Protein AF-A0A4S9YIM3-F1 (afdb_monomer)

Organism: Aureobasidium pullulans (NCBI:txid5580)

Structure (mmCIF, N/CA/C/O backbone):
data_AF-A0A4S9YIM3-F1
#
_entry.id   AF-A0A4S9YIM3-F1
#
loop_
_atom_site.group_PDB
_atom_site.id
_atom_site.type_symbol
_atom_site.label_atom_id
_atom_site.label_alt_id
_atom_site.label_comp_id
_atom_site.label_asym_id
_atom_site.label_entity_id
_atom_site.label_seq_id
_atom_site.pdbx_PDB_ins_code
_atom_site.Cartn_x
_atom_site.Cartn_y
_atom_site.Cartn_z
_atom_site.occupancy
_atom_site.B_iso_or_equiv
_atom_site.auth_seq_id
_atom_site.auth_comp_id
_atom_site.auth_asym_id
_atom_site.auth_atom_id
_atom_site.pdbx_PDB_model_num
ATOM 1 N N . MET A 1 1 ? -12.310 8.350 11.335 1.00 58.97 1 MET A N 1
ATOM 2 C CA . MET A 1 1 ? -12.809 8.448 12.733 1.00 58.97 1 MET A CA 1
ATOM 3 C C . MET A 1 1 ? -12.942 7.088 13.420 1.00 58.97 1 MET A C 1
ATOM 5 O O . MET A 1 1 ? -12.422 6.962 14.520 1.00 58.97 1 MET A O 1
ATOM 9 N N . LEU A 1 2 ? -13.560 6.068 12.806 1.00 78.38 2 LEU A N 1
ATOM 10 C CA . LEU A 1 2 ? -13.777 4.762 13.458 1.00 78.38 2 LEU A CA 1
ATOM 11 C C . LEU A 1 2 ? -12.484 4.067 13.936 1.00 78.38 2 LEU A C 1
ATOM 13 O O . LEU A 1 2 ? -12.446 3.570 15.054 1.00 78.38 2 LEU A O 1
ATOM 17 N N . GLN A 1 3 ? -11.398 4.131 13.160 1.00 86.62 3 GLN A N 1
ATOM 18 C CA . GLN A 1 3 ? -10.091 3.577 13.549 1.00 86.62 3 GLN A CA 1
ATOM 19 C C . GLN A 1 3 ? -9.542 4.148 14.862 1.00 86.62 3 GLN A C 1
ATOM 21 O O . GLN A 1 3 ? -8.955 3.423 15.658 1.00 86.62 3 GLN A O 1
ATOM 26 N N . ARG A 1 4 ? -9.778 5.434 15.143 1.00 87.62 4 ARG A N 1
ATOM 27 C CA . ARG A 1 4 ? -9.349 6.038 16.408 1.00 87.62 4 ARG A CA 1
ATOM 28 C C . ARG A 1 4 ? -10.193 5.538 17.580 1.00 87.62 4 ARG A C 1
ATOM 30 O O . ARG A 1 4 ? -9.642 5.293 18.645 1.00 87.62 4 ARG A O 1
ATOM 37 N N . TYR A 1 5 ? -11.494 5.320 17.383 1.00 87.88 5 TYR A N 1
ATOM 38 C CA . TYR A 1 5 ? -12.334 4.666 18.392 1.00 87.88 5 TYR A CA 1
ATOM 39 C C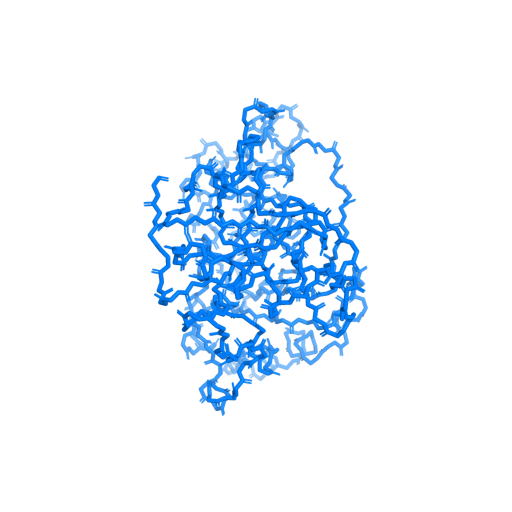 . TYR A 1 5 ? -11.912 3.215 18.632 1.00 87.88 5 TYR A C 1
ATOM 41 O O . TYR A 1 5 ? -11.891 2.774 19.774 1.00 87.88 5 TYR A O 1
ATOM 49 N N . ALA A 1 6 ? -11.495 2.493 17.593 1.00 89.44 6 ALA A N 1
ATOM 50 C CA . ALA A 1 6 ? -10.885 1.181 17.770 1.00 89.44 6 ALA A CA 1
ATOM 51 C C . ALA A 1 6 ? -9.584 1.275 18.596 1.00 89.44 6 ALA A C 1
ATOM 53 O O . ALA A 1 6 ? -9.377 0.479 19.510 1.00 89.44 6 ALA A O 1
ATOM 54 N N . ALA A 1 7 ? -8.740 2.277 18.325 1.00 91.38 7 ALA A N 1
ATOM 55 C CA . ALA A 1 7 ? -7.445 2.466 18.984 1.00 91.38 7 ALA A CA 1
ATOM 56 C C . ALA A 1 7 ? -7.552 2.839 20.463 1.00 91.38 7 ALA A C 1
ATOM 58 O O . ALA A 1 7 ? -6.920 2.205 21.303 1.00 91.38 7 ALA A O 1
ATOM 59 N N . VAL A 1 8 ? -8.343 3.861 20.797 1.00 92.81 8 VAL A N 1
ATOM 60 C CA . VAL A 1 8 ? -8.370 4.425 22.159 1.00 92.81 8 VAL A CA 1
ATOM 61 C C . VAL A 1 8 ? -9.702 4.264 22.874 1.00 92.81 8 VAL A C 1
ATOM 63 O O . VAL A 1 8 ? -9.819 4.665 24.028 1.00 92.81 8 VAL A O 1
ATOM 66 N N . GLY A 1 9 ? -10.707 3.708 22.200 1.00 90.69 9 GLY A N 1
ATOM 67 C CA . GLY A 1 9 ? -12.008 3.480 22.802 1.00 90.69 9 GLY A CA 1
ATOM 68 C C . GLY A 1 9 ? -11.992 2.327 23.790 1.00 90.69 9 GLY A C 1
ATOM 69 O O . GLY A 1 9 ? -11.237 1.358 23.630 1.00 90.69 9 GLY A O 1
ATOM 70 N N . ASP A 1 10 ? -12.846 2.465 24.797 1.00 87.06 10 ASP A N 1
ATOM 71 C CA . ASP A 1 10 ? -13.019 1.488 25.862 1.00 87.06 10 ASP A CA 1
ATOM 72 C C . ASP A 1 10 ? -13.533 0.154 25.314 1.00 87.06 10 ASP A C 1
ATOM 74 O O . ASP A 1 10 ? -14.237 0.087 24.298 1.00 87.06 10 ASP A O 1
ATOM 78 N N . LYS A 1 11 ? -13.203 -0.929 26.018 1.00 81.62 11 LYS A N 1
ATOM 79 C CA . LYS A 1 11 ? -13.817 -2.227 25.762 1.00 81.62 11 LYS A CA 1
ATOM 80 C C . LYS A 1 11 ? -15.296 -2.154 26.134 1.00 81.62 11 LYS A C 1
ATOM 82 O O . LYS A 1 11 ? -15.645 -1.779 27.251 1.00 81.62 11 LYS A O 1
ATOM 87 N N . LEU A 1 12 ? -16.152 -2.532 25.192 1.00 83.12 12 LEU A N 1
ATOM 88 C CA . LEU A 1 12 ? -17.586 -2.612 25.424 1.00 83.12 12 LEU A CA 1
ATOM 89 C C . LEU A 1 12 ? -17.888 -3.914 26.176 1.00 83.12 12 LEU A C 1
ATOM 91 O O . LEU A 1 12 ? -17.452 -4.986 25.758 1.00 83.12 12 LEU A O 1
ATOM 95 N N . ASP A 1 13 ? -18.610 -3.818 27.290 1.00 83.62 13 ASP A N 1
ATOM 96 C CA . ASP A 1 13 ? -19.055 -4.973 28.079 1.00 83.62 13 ASP A CA 1
ATOM 97 C C . ASP A 1 13 ? -20.357 -5.534 27.485 1.00 83.62 13 ASP A C 1
ATOM 99 O O . ASP A 1 13 ? -21.446 -5.374 28.033 1.00 83.62 13 ASP A O 1
ATOM 103 N N . THR A 1 14 ? -20.260 -6.072 26.267 1.00 85.81 14 THR A N 1
ATOM 104 C CA . THR A 1 14 ? -21.404 -6.599 25.515 1.00 85.81 14 THR A CA 1
ATOM 105 C C . THR A 1 14 ? -21.484 -8.115 25.623 1.00 85.81 14 THR A C 1
ATOM 107 O O . THR A 1 14 ? -20.477 -8.812 25.540 1.00 85.81 14 THR A O 1
ATOM 110 N N . GLU A 1 15 ? -22.706 -8.641 25.731 1.00 83.50 15 GLU A N 1
ATOM 111 C CA . GLU A 1 15 ? -22.949 -10.090 25.666 1.00 83.50 15 GLU A CA 1
ATOM 112 C C . GLU A 1 15 ? -22.668 -10.647 24.262 1.00 83.50 15 GLU A C 1
ATOM 114 O O . GLU A 1 15 ? -22.146 -11.749 24.110 1.00 83.50 15 GLU A O 1
ATOM 119 N N . SER A 1 16 ? -23.005 -9.872 23.225 1.00 83.12 16 SER A N 1
ATOM 120 C CA . SER A 1 16 ? -22.723 -10.220 21.831 1.00 83.12 16 SER A CA 1
ATOM 121 C C . SER A 1 16 ? -21.333 -9.731 21.411 1.00 83.12 16 SER A C 1
ATOM 123 O O . SER A 1 16 ? -20.963 -8.603 21.759 1.00 83.12 16 SER A O 1
ATOM 125 N N . PRO A 1 17 ? -20.574 -10.519 20.627 1.00 83.75 17 PRO A N 1
ATOM 126 C CA . PRO A 1 17 ? -19.320 -10.061 20.042 1.00 83.75 17 PRO A CA 1
ATOM 127 C C . PRO A 1 17 ? -19.527 -8.824 19.161 1.00 83.75 17 PRO A C 1
ATOM 129 O O . PRO A 1 17 ? -20.444 -8.788 18.341 1.00 83.75 17 PRO A O 1
ATOM 132 N N . VAL A 1 18 ? -18.649 -7.831 19.303 1.00 87.06 18 VAL A N 1
ATOM 133 C CA . VAL A 1 18 ? -18.623 -6.635 18.451 1.00 87.06 18 VAL A CA 1
ATOM 134 C C . VAL A 1 18 ? -17.477 -6.757 17.455 1.00 87.06 18 VAL A C 1
ATOM 136 O O . VAL A 1 18 ? -16.335 -6.986 17.851 1.00 87.06 18 VAL A O 1
ATOM 139 N N . VAL A 1 19 ? -17.784 -6.557 16.174 1.00 88.75 19 VAL A N 1
ATOM 140 C CA . VAL A 1 19 ? -16.795 -6.434 15.097 1.00 88.75 19 VAL A CA 1
ATOM 141 C C . VAL A 1 19 ? -16.826 -5.010 14.574 1.00 88.75 19 VAL A C 1
ATOM 143 O O . VAL A 1 19 ? -17.892 -4.469 14.279 1.00 88.75 19 VAL A O 1
ATOM 146 N N . LEU A 1 20 ? -15.657 -4.389 14.460 1.00 90.31 20 LEU A N 1
ATOM 147 C CA . LEU A 1 20 ? -15.523 -3.067 13.864 1.00 90.31 20 LEU A CA 1
ATOM 148 C C . LEU A 1 20 ? -15.207 -3.223 12.380 1.00 90.31 20 LEU A C 1
ATOM 150 O O . LEU A 1 20 ? -14.183 -3.802 12.035 1.00 90.31 20 LEU A O 1
ATOM 154 N N . TRP A 1 21 ? -16.057 -2.687 11.504 1.00 91.31 21 TRP A N 1
ATOM 155 C CA . TRP A 1 21 ? -15.784 -2.673 10.068 1.00 91.31 21 TRP A CA 1
ATOM 156 C C . TRP A 1 21 ? -15.149 -1.343 9.657 1.00 91.31 21 TRP A C 1
ATOM 158 O O . TRP A 1 21 ? -15.810 -0.302 9.659 1.00 91.31 21 TRP A O 1
ATOM 168 N N . ILE A 1 22 ? -13.844 -1.356 9.377 1.00 90.00 22 ILE A N 1
ATOM 169 C CA . ILE A 1 22 ? -13.029 -0.151 9.189 1.00 90.00 22 ILE A CA 1
ATOM 170 C C . ILE A 1 22 ? -12.537 -0.082 7.746 1.00 90.00 22 ILE A C 1
ATOM 172 O O . ILE A 1 22 ? -11.632 -0.810 7.341 1.00 90.00 22 ILE A O 1
ATOM 176 N N . ALA A 1 23 ? -13.116 0.842 6.980 1.00 87.69 23 ALA A N 1
ATOM 177 C CA . ALA A 1 23 ? -12.727 1.089 5.599 1.00 87.69 23 ALA A CA 1
ATOM 178 C C . ALA A 1 23 ? -11.603 2.128 5.484 1.00 87.69 23 ALA A C 1
ATOM 180 O O . ALA A 1 23 ? -11.635 3.136 6.19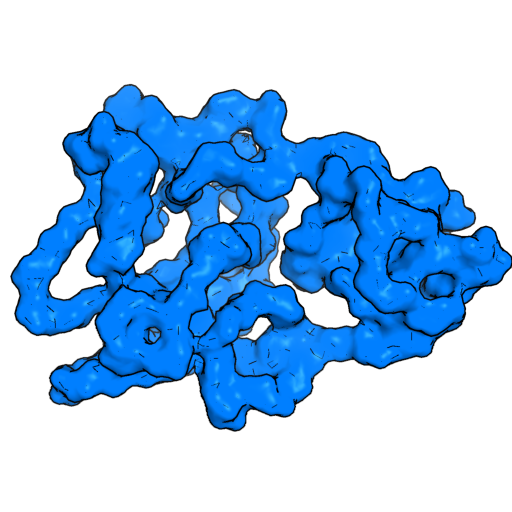4 1.00 87.69 23 ALA A O 1
ATOM 181 N N . ASN A 1 24 ? -10.661 1.895 4.561 1.00 81.06 24 ASN A N 1
ATOM 182 C CA . ASN A 1 24 ? -9.574 2.798 4.171 1.00 81.06 24 ASN A CA 1
ATOM 183 C C . ASN A 1 24 ? -8.956 3.502 5.378 1.00 81.06 24 ASN A C 1
ATOM 185 O O . ASN A 1 24 ? -9.085 4.720 5.515 1.00 81.06 24 ASN A O 1
ATOM 189 N N . GLY A 1 25 ? -8.332 2.716 6.265 1.00 73.25 25 GLY A N 1
ATOM 190 C CA . GLY A 1 25 ? -7.502 3.220 7.353 1.00 73.25 25 GLY A CA 1
ATOM 191 C C . GLY A 1 25 ? -6.482 4.222 6.817 1.00 73.25 25 GLY A C 1
ATOM 192 O O . GLY A 1 25 ? -5.416 3.856 6.336 1.00 73.25 25 GLY A O 1
ATOM 193 N N . ASP A 1 26 ? -6.864 5.492 6.833 1.00 66.12 26 ASP A N 1
ATOM 194 C CA . ASP A 1 26 ? -6.006 6.628 6.543 1.00 66.12 26 ASP A CA 1
ATOM 195 C C . ASP A 1 26 ? -5.115 6.859 7.775 1.00 66.12 26 ASP A C 1
ATOM 197 O O . ASP A 1 26 ? -5.277 6.195 8.802 1.00 66.12 26 ASP A O 1
ATOM 201 N N . SER A 1 27 ? -4.181 7.803 7.739 1.00 62.31 27 SER A N 1
ATOM 202 C CA . SER A 1 27 ? -3.239 8.011 8.851 1.00 62.31 27 SER A CA 1
ATOM 203 C C . SER A 1 27 ? -3.896 8.407 10.185 1.00 62.31 27 SER A C 1
ATOM 205 O O . SER A 1 27 ? -3.191 8.646 11.150 1.00 62.31 27 SER A O 1
ATOM 207 N N . TRP A 1 28 ? -5.228 8.441 10.299 1.00 69.44 28 TRP A N 1
ATOM 208 C CA . TRP A 1 28 ? -5.992 8.940 11.443 1.00 69.44 28 TRP A CA 1
ATOM 209 C C . TRP A 1 28 ? -5.725 8.246 12.792 1.00 69.44 28 TRP A C 1
ATOM 211 O O . TRP A 1 28 ? -6.195 8.719 13.833 1.00 69.44 28 TRP A O 1
ATOM 221 N N . ALA A 1 29 ? -5.040 7.104 12.792 1.00 78.19 29 ALA A N 1
ATOM 222 C CA . ALA A 1 29 ? -4.566 6.408 13.984 1.00 78.19 29 ALA A CA 1
ATOM 223 C C . ALA A 1 29 ? -3.435 5.438 13.608 1.00 78.19 29 ALA A C 1
ATOM 225 O O . ALA A 1 29 ? -3.595 4.221 13.704 1.00 78.19 29 ALA A O 1
ATOM 226 N N . TRP A 1 30 ? -2.294 5.962 13.152 1.00 86.12 30 TRP A N 1
ATOM 227 C CA . TRP A 1 30 ? -1.125 5.120 12.915 1.00 86.12 30 TRP A CA 1
ATOM 228 C C . TRP A 1 30 ? -0.529 4.664 14.253 1.00 86.12 30 TRP A C 1
ATOM 230 O O . TRP A 1 30 ? -0.029 5.464 15.039 1.00 86.12 30 TRP A O 1
ATOM 240 N N . LEU A 1 31 ? -0.621 3.367 14.537 1.00 86.69 31 LEU A N 1
ATOM 241 C CA . LEU A 1 31 ? -0.245 2.764 15.821 1.00 86.69 31 LEU A CA 1
ATOM 242 C C . LEU A 1 31 ? 1.244 2.364 15.864 1.00 86.69 31 LEU A C 1
ATOM 244 O O . LEU A 1 31 ? 1.611 1.293 16.343 1.00 86.69 31 LEU A O 1
ATOM 248 N N . SER A 1 32 ? 2.098 3.208 15.300 1.00 84.56 32 SER A N 1
ATOM 249 C CA . SER A 1 32 ? 3.551 3.042 15.237 1.00 84.56 32 SER A CA 1
ATOM 250 C C . SER A 1 32 ? 4.196 4.417 15.131 1.00 84.56 32 SER A C 1
ATOM 252 O O . SER A 1 32 ? 3.553 5.345 14.652 1.00 84.56 32 SER A O 1
ATOM 254 N N . ASP A 1 33 ? 5.463 4.554 15.504 1.00 84.00 33 ASP A N 1
ATOM 255 C CA . ASP A 1 33 ? 6.266 5.728 15.132 1.00 84.00 33 ASP A CA 1
ATOM 256 C C . ASP A 1 33 ? 6.981 5.508 13.789 1.00 84.00 33 ASP A C 1
ATOM 258 O O . ASP A 1 33 ? 7.370 6.456 13.113 1.00 84.00 33 ASP A O 1
ATOM 262 N N . TYR A 1 34 ? 7.091 4.254 13.339 1.00 87.25 34 TYR A N 1
ATOM 263 C CA . TYR A 1 34 ? 7.597 3.942 12.008 1.00 87.25 34 TYR A CA 1
ATOM 264 C C . TYR A 1 34 ? 6.628 4.452 10.938 1.00 87.25 34 TYR A C 1
ATOM 266 O O . TYR A 1 34 ? 5.412 4.255 11.035 1.00 87.25 34 TYR A O 1
ATOM 274 N N . ARG A 1 35 ? 7.170 5.078 9.893 1.00 87.38 35 ARG A N 1
ATOM 275 C CA . ARG A 1 35 ? 6.435 5.457 8.688 1.00 87.38 35 ARG A CA 1
ATOM 276 C C . ARG A 1 35 ? 7.195 4.939 7.465 1.00 87.38 35 ARG A C 1
ATOM 278 O O . ARG A 1 35 ? 8.417 5.077 7.425 1.00 87.38 35 ARG A O 1
ATOM 285 N N . PRO A 1 36 ? 6.502 4.326 6.493 1.00 86.38 36 PRO A N 1
ATOM 286 C CA . PRO A 1 36 ? 7.144 3.759 5.314 1.00 86.38 36 PRO A CA 1
ATOM 287 C C . PRO A 1 36 ? 7.751 4.829 4.397 1.00 86.38 36 PRO A C 1
ATOM 289 O O . PRO A 1 36 ? 8.734 4.542 3.731 1.00 86.38 36 PRO A O 1
ATOM 292 N N . LEU A 1 37 ? 7.202 6.047 4.347 1.00 88.06 37 LEU A N 1
ATOM 293 C CA . LEU A 1 37 ? 7.655 7.114 3.447 1.00 88.06 37 LEU A CA 1
ATOM 294 C C . LEU A 1 37 ? 8.324 8.277 4.212 1.00 88.06 37 LEU A C 1
ATOM 296 O O . LEU A 1 37 ? 8.758 8.127 5.350 1.00 88.06 37 LEU A O 1
ATOM 300 N N . ASN A 1 38 ? 8.491 9.427 3.552 1.00 76.00 38 ASN A N 1
ATOM 301 C CA . ASN A 1 38 ? 9.364 10.523 3.987 1.00 76.00 38 ASN A CA 1
ATOM 302 C C . ASN A 1 38 ? 8.869 11.215 5.279 1.00 76.00 38 ASN A C 1
ATOM 304 O O . ASN A 1 38 ? 7.890 11.955 5.254 1.00 76.00 38 ASN A O 1
ATOM 308 N N . ILE A 1 39 ? 9.573 10.983 6.395 1.00 70.50 39 ILE A N 1
ATOM 309 C CA . ILE A 1 39 ? 9.337 11.595 7.719 1.00 70.50 39 ILE A CA 1
ATOM 310 C C . ILE A 1 39 ? 10.044 12.953 7.914 1.00 70.50 39 ILE A C 1
ATOM 312 O O . ILE A 1 39 ? 9.420 13.832 8.511 1.00 70.50 39 ILE A O 1
ATOM 316 N N . PRO A 1 40 ? 11.312 13.167 7.487 1.00 76.75 40 PRO A N 1
ATOM 317 C CA . PRO A 1 40 ? 12.049 14.409 7.763 1.00 76.75 40 PRO A CA 1
ATOM 318 C C . PRO A 1 40 ? 11.318 15.722 7.457 1.00 76.75 40 PRO A C 1
ATOM 320 O O . PRO A 1 40 ? 11.499 16.697 8.185 1.00 76.75 40 PRO A O 1
ATOM 323 N N . ASP A 1 41 ? 10.461 15.740 6.436 1.00 81.38 41 ASP A N 1
ATOM 324 C CA . ASP A 1 41 ? 9.706 16.932 6.031 1.00 81.38 41 ASP A CA 1
ATOM 325 C C . ASP A 1 41 ? 8.387 17.128 6.811 1.00 81.38 41 ASP A C 1
ATOM 327 O O . ASP A 1 41 ? 7.620 18.048 6.525 1.00 81.38 41 ASP A O 1
ATOM 331 N N . CYS A 1 42 ? 8.106 16.282 7.808 1.00 89.50 42 CYS A N 1
ATOM 332 C CA . CYS A 1 42 ? 6.878 16.323 8.594 1.00 89.50 42 CYS A CA 1
ATOM 333 C C . CYS A 1 42 ? 7.129 16.090 10.094 1.00 89.50 42 CYS A C 1
ATOM 335 O O . CYS A 1 42 ? 6.850 15.010 10.603 1.00 89.50 42 CYS A O 1
ATOM 337 N N . PRO A 1 43 ? 7.603 17.086 10.864 1.00 89.12 43 PRO A N 1
ATOM 338 C CA . PRO A 1 43 ? 7.890 16.905 12.292 1.00 89.12 43 PRO A CA 1
ATOM 339 C C . PRO A 1 43 ? 6.647 16.585 13.139 1.00 89.12 43 PRO A C 1
ATOM 341 O O . PRO A 1 43 ? 6.768 15.979 14.198 1.00 89.12 43 PRO A O 1
ATOM 344 N N . THR A 1 44 ? 5.455 16.950 12.663 1.00 89.44 44 THR A N 1
ATOM 345 C CA . THR A 1 44 ? 4.167 16.726 13.339 1.00 89.44 44 THR A CA 1
ATOM 346 C C . THR A 1 44 ? 3.479 15.438 12.875 1.00 89.44 44 THR A C 1
ATOM 348 O O . THR A 1 44 ? 2.283 15.264 13.093 1.00 89.44 44 THR A O 1
ATOM 351 N N . TYR A 1 45 ? 4.194 14.528 12.196 1.00 89.75 45 TYR A N 1
ATOM 352 C CA . TYR A 1 45 ? 3.614 13.318 11.591 1.00 89.75 45 TYR A CA 1
ATOM 353 C C . TYR A 1 45 ? 2.902 12.386 12.585 1.00 89.75 45 TYR A C 1
ATOM 355 O O . TYR A 1 45 ? 2.112 11.525 12.185 1.00 89.75 45 TYR A O 1
ATOM 363 N N . ASN A 1 46 ? 3.227 12.524 13.871 1.00 89.81 46 ASN A N 1
ATOM 364 C CA . ASN A 1 46 ? 2.680 11.715 14.948 1.00 89.81 46 ASN A CA 1
ATOM 365 C C . ASN A 1 46 ? 1.763 12.498 15.894 1.00 89.81 46 ASN A C 1
ATOM 367 O O . ASN A 1 46 ? 1.288 11.924 16.874 1.00 89.81 46 ASN A O 1
ATOM 371 N N . ASP A 1 47 ? 1.518 13.782 15.631 1.00 89.94 47 ASP A N 1
ATOM 372 C CA . ASP A 1 47 ? 0.628 14.603 16.449 1.00 89.94 47 ASP A CA 1
ATOM 373 C C . ASP A 1 47 ? -0.833 14.166 16.295 1.00 89.94 47 ASP A C 1
ATOM 375 O O . ASP A 1 47 ? -1.200 13.332 15.461 1.00 89.94 47 ASP A O 1
ATOM 379 N N . TYR A 1 48 ? -1.698 14.724 17.137 1.00 86.25 48 TYR A N 1
ATOM 380 C CA . TYR A 1 48 ? -3.127 14.472 17.093 1.00 86.25 48 TYR A CA 1
ATOM 381 C C . TYR A 1 48 ? -3.720 14.618 15.676 1.00 86.25 48 TYR A C 1
ATOM 383 O O . TYR A 1 48 ? -3.317 15.460 14.883 1.00 86.25 48 TYR A O 1
ATOM 391 N N . ARG A 1 49 ? -4.762 13.817 15.423 1.00 81.44 49 ARG A N 1
ATOM 392 C CA . ARG A 1 49 ? -5.353 13.402 14.142 1.00 81.44 49 ARG A CA 1
ATOM 393 C C . ARG A 1 49 ? -4.598 12.297 13.447 1.00 81.44 49 ARG A C 1
ATOM 395 O O . ARG A 1 49 ? -5.250 11.291 13.216 1.00 81.44 49 ARG A O 1
ATOM 402 N N . GLU A 1 50 ? -3.293 12.394 13.218 1.00 85.19 50 GLU A N 1
ATOM 403 C CA . GLU A 1 50 ? -2.548 11.368 12.467 1.00 85.19 50 GLU A CA 1
ATOM 404 C C . GLU A 1 50 ? -1.640 10.452 13.317 1.00 85.19 50 GLU A C 1
ATOM 406 O O . GLU A 1 50 ? -1.075 9.466 12.845 1.00 85.19 50 GLU A O 1
ATOM 411 N N . GLY A 1 51 ? -1.575 10.726 14.616 1.00 88.75 51 GLY A N 1
ATOM 412 C CA . GLY A 1 51 ? -0.940 9.891 15.625 1.00 88.75 51 GLY A CA 1
ATOM 413 C C . GLY A 1 51 ? -1.501 10.170 17.020 1.00 88.75 51 GLY A C 1
ATOM 414 O O . GLY A 1 51 ? -2.695 10.474 17.188 1.00 88.75 51 GLY A O 1
ATOM 415 N N . PHE A 1 52 ? -0.653 10.017 18.033 1.00 91.06 52 PHE A N 1
ATOM 416 C CA . PHE A 1 52 ? -1.029 10.119 19.447 1.00 91.06 52 PHE A CA 1
ATOM 417 C C . PHE A 1 52 ? -0.165 11.096 20.256 1.00 91.06 52 PHE A C 1
ATOM 419 O O . PHE A 1 52 ? -0.449 11.313 21.435 1.00 91.06 52 PHE A O 1
ATOM 426 N N . ALA A 1 53 ? 0.834 11.734 19.644 1.00 90.94 53 ALA A N 1
ATOM 427 C CA . ALA A 1 53 ? 1.545 12.848 20.256 1.00 90.94 53 ALA A CA 1
ATOM 428 C C . ALA A 1 53 ? 0.626 14.075 20.378 1.00 90.94 53 ALA A C 1
ATOM 430 O O . ALA A 1 53 ? -0.361 14.213 19.651 1.00 90.94 53 ALA A O 1
ATOM 431 N N . GLN A 1 54 ? 0.908 14.939 21.357 1.00 91.88 54 GLN A N 1
ATOM 432 C CA . GLN A 1 54 ? 0.146 16.170 21.622 1.00 91.88 54 GLN A CA 1
ATOM 433 C C . GLN A 1 54 ? -1.381 15.961 21.775 1.00 91.88 54 GLN A C 1
ATOM 435 O O . GLN A 1 54 ? -2.164 16.898 21.651 1.00 91.88 54 GLN A O 1
ATOM 440 N N . PHE A 1 55 ? -1.839 14.739 22.080 1.00 91.19 55 PHE A N 1
ATOM 441 C CA . PHE A 1 55 ? -3.256 14.352 22.040 1.00 91.19 55 PHE A CA 1
ATOM 442 C C . PHE A 1 55 ? -4.185 15.305 22.812 1.00 91.19 55 PHE A C 1
ATOM 444 O O . PHE A 1 55 ? -5.195 15.767 22.282 1.00 91.19 55 PHE A O 1
ATOM 451 N N . VAL A 1 56 ? -3.812 15.641 24.049 1.00 90.56 56 VAL A N 1
ATOM 452 C CA . VAL A 1 56 ? -4.585 16.549 24.912 1.00 90.56 56 VAL A CA 1
ATOM 453 C C . VAL A 1 56 ? -4.396 18.025 24.559 1.00 90.56 56 VAL A C 1
ATOM 455 O O . VAL A 1 56 ? -5.300 18.822 24.797 1.00 90.56 56 VAL A O 1
ATOM 458 N N . GLU A 1 57 ? -3.261 18.398 23.962 1.00 90.25 57 GLU A N 1
ATOM 459 C CA . GLU A 1 57 ? -2.961 19.783 23.563 1.00 90.25 57 GLU A CA 1
ATOM 460 C C . GLU A 1 57 ? -3.889 20.247 22.434 1.00 90.25 57 GLU A C 1
ATOM 462 O O . GLU A 1 57 ? -4.297 21.406 22.395 1.00 90.25 57 GLU A O 1
ATOM 467 N N . TYR A 1 58 ? -4.329 19.315 21.587 1.00 86.50 58 TYR A N 1
ATOM 468 C CA . TYR A 1 58 ? -5.359 19.548 20.574 1.00 86.50 58 TYR A CA 1
ATOM 469 C C . TYR A 1 58 ? -6.803 19.388 21.091 1.00 86.50 58 TYR A C 1
ATOM 471 O O . TYR A 1 58 ? -7.750 19.355 20.302 1.00 86.50 58 TYR A O 1
ATOM 479 N N . GLY A 1 59 ? -7.001 19.296 22.410 1.00 88.25 59 GLY A N 1
ATOM 480 C CA . GLY A 1 59 ? -8.321 19.295 23.042 1.00 88.25 59 GLY A CA 1
ATOM 481 C C . GLY A 1 59 ? -9.033 17.941 23.082 1.00 88.25 59 GLY A C 1
ATOM 482 O O . GLY A 1 59 ? -10.213 17.896 23.433 1.00 88.25 59 GLY A O 1
ATOM 483 N N . MET A 1 60 ? -8.355 16.832 22.762 1.00 87.88 60 MET A N 1
ATOM 484 C CA . MET A 1 60 ? -8.958 15.506 22.899 1.00 87.88 60 MET A CA 1
ATOM 485 C C . MET A 1 60 ? -8.809 14.934 24.295 1.00 87.88 60 MET A C 1
ATOM 487 O O . MET A 1 60 ? -7.712 14.748 24.811 1.00 87.88 60 MET A O 1
ATOM 491 N N . THR A 1 61 ? -9.948 14.580 24.878 1.00 90.50 61 THR A N 1
ATOM 492 C CA . THR A 1 61 ? -10.029 14.022 26.231 1.00 90.50 61 THR A CA 1
ATOM 493 C C . THR A 1 61 ? -10.464 12.558 26.241 1.00 90.50 61 THR A C 1
ATOM 495 O O . THR A 1 61 ? -10.114 11.817 27.158 1.00 90.50 61 THR A O 1
ATOM 498 N N . TYR A 1 62 ? -11.183 12.106 25.210 1.00 91.50 62 TYR A N 1
ATOM 499 C CA . TYR A 1 62 ? -11.617 10.715 25.094 1.00 91.50 62 TYR A CA 1
ATOM 500 C C . TYR A 1 62 ? -10.420 9.773 24.922 1.00 91.50 62 TYR A C 1
ATOM 502 O O . TYR A 1 62 ? -9.616 9.962 24.014 1.00 91.50 62 TYR A O 1
ATOM 510 N N . GLY A 1 63 ? -10.292 8.769 25.791 1.00 92.94 63 GLY A N 1
ATOM 511 C CA . GLY A 1 63 ? -9.164 7.833 25.769 1.00 92.94 63 GLY A CA 1
ATOM 512 C C . GLY A 1 63 ? -7.827 8.429 26.234 1.00 92.94 63 GLY A C 1
ATOM 513 O O . GLY A 1 63 ? -6.808 7.749 26.149 1.00 92.94 63 GLY A O 1
ATOM 514 N N . ALA A 1 64 ? -7.796 9.662 26.763 1.00 94.12 64 ALA A N 1
ATOM 515 C CA . ALA A 1 64 ? -6.553 10.336 27.162 1.00 94.12 64 ALA A CA 1
ATOM 516 C C . ALA A 1 64 ? -5.741 9.547 28.206 1.00 94.12 64 ALA A C 1
ATOM 518 O O . ALA A 1 64 ? -4.517 9.518 28.130 1.00 94.12 64 ALA A O 1
ATOM 519 N N . ASN A 1 65 ? -6.406 8.848 29.135 1.00 94.62 65 ASN A N 1
ATOM 520 C CA . ASN A 1 65 ? -5.733 7.991 30.119 1.00 94.62 65 ASN A CA 1
ATOM 521 C C . ASN A 1 65 ? -5.014 6.802 29.472 1.00 94.62 65 ASN A C 1
ATOM 523 O O . ASN A 1 65 ? -3.963 6.393 29.956 1.00 94.62 65 ASN A O 1
ATOM 527 N N . LEU A 1 66 ? -5.581 6.229 28.408 1.00 95.75 66 LEU A N 1
ATOM 528 C CA . LEU A 1 66 ? -4.956 5.140 27.661 1.00 95.75 66 LEU A CA 1
ATOM 529 C C . LEU A 1 66 ? -3.811 5.674 26.796 1.00 95.75 66 LEU A C 1
ATOM 531 O O . LEU A 1 66 ? -2.734 5.094 26.786 1.00 95.75 66 LEU A O 1
ATOM 535 N N . VAL A 1 67 ? -4.006 6.824 26.145 1.00 94.62 67 VAL A N 1
ATOM 536 C CA . VAL A 1 67 ? -2.942 7.494 25.381 1.00 94.62 67 VAL A CA 1
ATOM 537 C C . VAL A 1 67 ? -1.748 7.846 26.272 1.00 94.62 67 VAL A C 1
ATOM 539 O O . VAL A 1 67 ? -0.605 7.633 25.878 1.00 94.62 67 VAL A O 1
ATOM 542 N N . ALA A 1 68 ? -1.997 8.309 27.500 1.00 94.69 68 ALA A N 1
ATOM 543 C CA . ALA A 1 68 ? -0.955 8.615 28.478 1.00 94.69 68 ALA A CA 1
ATOM 544 C C . ALA A 1 68 ? -0.155 7.381 28.941 1.00 94.69 68 ALA A C 1
ATOM 546 O O . ALA A 1 68 ? 0.957 7.539 29.439 1.00 94.69 68 ALA A O 1
ATOM 547 N N . GLN A 1 69 ? -0.687 6.164 28.769 1.00 95.94 69 GLN A N 1
ATOM 548 C CA . GLN A 1 69 ? 0.043 4.916 29.036 1.00 95.94 69 GLN A CA 1
ATOM 549 C C . GLN A 1 69 ? 1.012 4.540 27.904 1.00 95.94 69 GLN A C 1
ATOM 551 O O . GLN A 1 69 ? 1.824 3.634 28.075 1.00 95.94 69 GLN A O 1
ATOM 556 N N . GLY A 1 70 ? 0.964 5.248 26.773 1.00 93.75 70 GLY A N 1
ATOM 557 C CA . GLY A 1 70 ? 1.869 5.057 25.646 1.00 93.75 70 GLY A CA 1
ATOM 558 C C . GLY A 1 70 ? 1.348 4.090 24.585 1.00 93.75 70 GLY A C 1
ATOM 559 O O . GLY A 1 70 ? 0.306 3.448 24.726 1.00 93.75 70 GLY A O 1
ATOM 560 N N . LEU A 1 71 ? 2.096 4.010 23.485 1.00 91.62 71 LEU A N 1
ATOM 561 C CA . LEU A 1 71 ? 1.679 3.332 22.260 1.00 91.62 71 LEU A CA 1
ATOM 562 C C . LEU A 1 71 ? 1.394 1.835 22.452 1.00 91.62 71 LEU A C 1
ATOM 564 O O . LEU A 1 71 ? 0.428 1.329 21.886 1.00 91.62 71 LEU A O 1
ATOM 568 N N . ASP A 1 72 ? 2.175 1.147 23.285 1.00 93.31 72 ASP A N 1
ATOM 569 C CA . ASP A 1 72 ? 1.985 -0.282 23.561 1.00 93.31 72 ASP A CA 1
ATOM 570 C C . ASP A 1 72 ? 0.624 -0.566 24.206 1.00 93.31 72 ASP A C 1
ATOM 572 O O . ASP A 1 72 ? -0.040 -1.542 23.857 1.00 93.31 72 ASP A O 1
ATOM 576 N N . ALA A 1 73 ? 0.162 0.314 25.101 1.00 95.12 73 ALA A N 1
ATOM 577 C CA . ALA A 1 73 ? -1.151 0.187 25.725 1.00 95.12 73 ALA A CA 1
ATOM 578 C C . ALA A 1 73 ? -2.277 0.422 24.706 1.00 95.12 73 ALA A C 1
ATOM 580 O O . ALA A 1 73 ? -3.268 -0.311 24.693 1.00 95.12 73 ALA A O 1
ATOM 581 N N . ILE A 1 74 ? -2.107 1.402 23.811 1.00 93.94 74 ILE A N 1
ATOM 582 C CA . ILE A 1 74 ? -3.048 1.656 22.711 1.00 93.94 74 ILE A CA 1
ATOM 583 C C . ILE A 1 74 ? -3.104 0.441 21.777 1.00 93.94 74 ILE A C 1
ATOM 585 O O . ILE A 1 74 ? -4.193 -0.010 21.430 1.00 93.94 74 ILE A O 1
ATOM 589 N N . LYS A 1 75 ? -1.949 -0.126 21.406 1.00 91.19 75 LYS A N 1
ATOM 590 C CA . LYS A 1 75 ? -1.869 -1.318 20.558 1.00 91.19 75 LYS A CA 1
ATOM 591 C C . LYS A 1 75 ? -2.524 -2.525 21.228 1.00 91.19 75 LYS A C 1
ATOM 593 O O . LYS A 1 75 ? -3.345 -3.174 20.599 1.00 91.19 75 LYS A O 1
ATOM 598 N N . ALA A 1 76 ? -2.260 -2.774 22.509 1.00 91.81 76 ALA A N 1
ATOM 599 C CA . ALA A 1 76 ? -2.920 -3.849 23.249 1.00 91.81 76 ALA A CA 1
ATOM 600 C C . ALA A 1 76 ? -4.448 -3.665 23.310 1.00 91.81 76 ALA A C 1
ATOM 602 O O . ALA A 1 76 ? -5.199 -4.628 23.170 1.00 91.81 76 ALA A O 1
ATOM 603 N N . ASN A 1 77 ? -4.927 -2.428 23.481 1.00 92.31 77 ASN A N 1
ATOM 604 C CA . ASN A 1 77 ? -6.358 -2.122 23.438 1.00 92.31 77 ASN A CA 1
ATOM 605 C C . ASN A 1 77 ? -6.957 -2.336 22.041 1.00 92.31 77 ASN A C 1
ATOM 607 O O . ASN A 1 77 ? -8.094 -2.798 21.928 1.00 92.31 77 ASN A O 1
ATOM 611 N N . PHE A 1 78 ? -6.218 -1.992 20.990 1.00 90.44 78 PHE A N 1
ATOM 612 C CA . PHE A 1 78 ? -6.620 -2.203 19.604 1.00 90.44 78 PHE A CA 1
ATOM 613 C C . PHE A 1 78 ? -6.698 -3.693 19.262 1.00 90.44 78 PHE A C 1
ATOM 615 O O 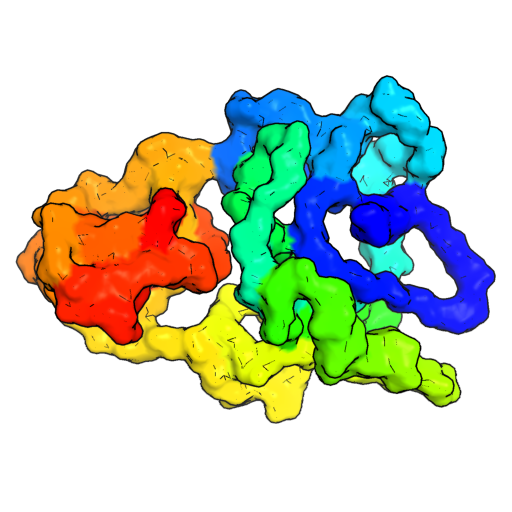. PHE A 1 78 ? -7.757 -4.161 18.859 1.00 90.44 78 PHE A O 1
ATOM 622 N N . ASP A 1 79 ? -5.630 -4.438 19.553 1.00 88.50 79 ASP A N 1
ATOM 623 C CA . ASP A 1 79 ? -5.492 -5.879 19.305 1.00 88.50 79 ASP A CA 1
ATOM 624 C C . ASP A 1 79 ? -6.465 -6.719 20.176 1.00 88.50 79 ASP A C 1
ATOM 626 O O . ASP A 1 79 ? -6.681 -7.902 19.925 1.00 88.50 79 ASP A O 1
ATOM 630 N N . SER A 1 80 ? -7.079 -6.123 21.210 1.00 88.19 80 SER A N 1
ATOM 631 C CA . SER A 1 80 ? -8.148 -6.757 22.005 1.00 88.19 80 SER A CA 1
ATOM 632 C C . SER A 1 80 ? -9.531 -6.727 21.343 1.00 88.19 80 SER A C 1
ATOM 634 O O . SER A 1 80 ? -10.481 -7.312 21.872 1.00 88.19 80 SER A O 1
ATOM 636 N N . LYS A 1 81 ? -9.665 -5.999 20.231 1.00 88.56 81 LYS A N 1
ATOM 637 C CA . LYS A 1 81 ? -10.896 -5.870 19.450 1.00 88.56 81 LYS A CA 1
ATOM 638 C C . LYS A 1 81 ? -10.773 -6.699 18.182 1.00 88.56 81 LYS A C 1
ATOM 640 O O . LYS A 1 81 ? -9.679 -7.035 17.754 1.00 88.56 81 LYS A O 1
ATOM 645 N N . GLN A 1 82 ? -11.915 -6.996 17.578 1.00 88.81 82 GLN A N 1
ATOM 646 C CA . GLN A 1 82 ? -11.956 -7.665 16.289 1.00 88.81 82 GLN A CA 1
ATOM 647 C C . GLN A 1 82 ? -12.304 -6.673 15.188 1.00 88.81 82 GLN A C 1
ATOM 649 O O . GLN A 1 82 ? -13.282 -5.923 15.309 1.00 88.81 82 GLN A O 1
ATOM 654 N N . ILE A 1 83 ? -11.514 -6.682 14.119 1.00 89.56 83 ILE A N 1
ATOM 655 C CA . ILE A 1 83 ? -11.614 -5.711 13.040 1.00 89.56 83 ILE A CA 1
ATOM 656 C C . ILE A 1 83 ? -11.770 -6.423 11.700 1.00 89.56 83 ILE A C 1
ATOM 658 O O . ILE A 1 83 ? -10.928 -7.202 11.270 1.00 89.56 83 ILE A O 1
ATOM 662 N N . ALA A 1 84 ? -12.849 -6.101 10.998 1.00 90.88 84 ALA A N 1
ATOM 663 C CA . ALA A 1 84 ? -12.959 -6.376 9.577 1.00 90.88 84 ALA A CA 1
ATOM 664 C C . ALA A 1 84 ? -12.460 -5.136 8.826 1.00 90.88 84 ALA A C 1
ATOM 666 O O . ALA A 1 84 ? -13.055 -4.058 8.894 1.00 90.88 84 ALA A O 1
ATOM 667 N N . TRP A 1 85 ? -11.326 -5.256 8.156 1.00 90.50 85 TRP A N 1
ATOM 668 C CA . TRP A 1 85 ? -10.753 -4.184 7.358 1.00 90.50 85 TRP A CA 1
ATOM 669 C C . TRP A 1 85 ? -11.394 -4.155 5.983 1.00 90.50 85 TRP A C 1
ATOM 671 O O . TRP A 1 85 ? -11.686 -5.201 5.419 1.00 90.50 85 TRP A O 1
ATOM 681 N N . ALA A 1 86 ? -11.573 -2.968 5.409 1.00 91.12 86 ALA A N 1
ATOM 682 C CA . ALA A 1 86 ? -12.048 -2.846 4.039 1.00 91.12 86 ALA A CA 1
ATOM 683 C C . ALA A 1 86 ? -11.200 -1.867 3.230 1.00 91.12 86 ALA A C 1
ATOM 685 O O . ALA A 1 86 ? -10.955 -0.737 3.649 1.00 91.12 86 ALA A O 1
ATOM 686 N N . ARG A 1 87 ? -10.780 -2.287 2.042 1.00 89.75 87 ARG A N 1
ATOM 687 C CA . ARG A 1 87 ? -10.006 -1.482 1.104 1.00 89.75 87 ARG A CA 1
ATOM 688 C C . ARG A 1 87 ? -10.841 -1.164 -0.119 1.00 89.75 87 ARG A C 1
ATOM 690 O O . ARG A 1 87 ? -11.198 -2.071 -0.865 1.00 89.75 87 ARG A O 1
ATOM 697 N N . ALA A 1 88 ? -11.083 0.114 -0.375 1.00 91.12 88 ALA A N 1
ATOM 698 C CA . ALA A 1 88 ? -11.682 0.544 -1.630 1.00 91.12 88 ALA A CA 1
ATOM 699 C C . ALA A 1 88 ? -10.600 0.593 -2.722 1.00 91.12 88 ALA A C 1
ATOM 701 O O . ALA A 1 88 ? -9.650 1.381 -2.654 1.00 91.12 88 ALA A O 1
ATOM 702 N N . LEU A 1 89 ? -10.719 -0.272 -3.728 1.00 89.06 89 LEU A N 1
ATOM 703 C CA . LEU A 1 89 ? -9.685 -0.474 -4.746 1.00 89.06 89 LEU A CA 1
ATOM 704 C C . LEU A 1 89 ? -9.545 0.702 -5.723 1.00 89.06 89 LEU A C 1
ATOM 706 O O . LEU A 1 89 ? -8.511 0.812 -6.372 1.00 89.06 89 LEU A O 1
ATOM 710 N N . GLN A 1 90 ? -10.531 1.599 -5.800 1.00 90.00 90 GLN A N 1
ATOM 711 C CA . GLN A 1 90 ? -10.499 2.770 -6.684 1.00 90.00 90 GLN A CA 1
ATOM 712 C C . GLN A 1 90 ? -10.376 4.105 -5.922 1.00 90.00 90 GLN A C 1
ATOM 714 O O . GLN A 1 90 ? -10.493 5.176 -6.520 1.00 90.00 90 GLN A O 1
ATOM 719 N N . ASP A 1 91 ? -10.146 4.081 -4.603 1.00 90.38 91 ASP A N 1
ATOM 720 C CA . ASP A 1 91 ? -9.968 5.291 -3.784 1.00 90.38 91 ASP A CA 1
ATOM 721 C C . ASP A 1 91 ? -8.518 5.801 -3.823 1.00 90.38 91 ASP A C 1
ATOM 723 O O . ASP A 1 91 ? -7.749 5.669 -2.872 1.00 90.38 91 ASP A O 1
ATOM 727 N N . PHE A 1 92 ? -8.155 6.413 -4.951 1.00 88.69 92 PHE A N 1
ATOM 728 C CA . PHE A 1 92 ? -6.871 7.101 -5.150 1.00 88.69 92 PHE A CA 1
ATOM 729 C C . PHE A 1 92 ? -6.892 8.560 -4.667 1.00 88.69 92 PHE A C 1
ATOM 731 O O . PHE A 1 92 ? -6.063 9.372 -5.078 1.00 88.69 92 PHE A O 1
ATOM 738 N N . GLY A 1 93 ? -7.898 8.938 -3.874 1.00 86.25 93 GLY A N 1
ATOM 739 C CA . GLY A 1 93 ? -8.048 10.303 -3.396 1.00 86.25 93 GLY A CA 1
ATOM 740 C C . GLY A 1 93 ? -7.043 10.638 -2.297 1.00 86.25 93 GLY A C 1
ATOM 741 O O . GLY A 1 93 ? -6.717 9.801 -1.454 1.00 86.25 93 GLY A O 1
ATOM 742 N N . ASP A 1 94 ? -6.632 11.904 -2.257 1.00 81.00 94 ASP A N 1
ATOM 743 C CA . ASP A 1 94 ? -5.919 12.483 -1.125 1.00 81.00 94 ASP A CA 1
ATOM 744 C C . ASP A 1 94 ? -6.629 13.763 -0.661 1.00 81.00 94 ASP A C 1
ATOM 746 O O . ASP A 1 94 ? -6.790 14.726 -1.413 1.00 81.00 94 ASP A O 1
ATOM 750 N N . HIS A 1 95 ? -7.113 13.757 0.582 1.00 75.19 95 HIS A N 1
ATOM 751 C CA . HIS A 1 95 ? -7.654 14.947 1.255 1.00 75.19 95 HIS A CA 1
ATOM 752 C C . HIS A 1 95 ? -6.883 15.232 2.548 1.00 75.19 95 HIS A C 1
ATOM 754 O O . HIS A 1 95 ? -7.464 15.703 3.526 1.00 75.19 95 HIS A O 1
ATOM 760 N N . ALA A 1 96 ? -5.588 14.902 2.566 1.00 75.81 96 ALA A N 1
ATOM 761 C CA . ALA A 1 96 ? -4.697 15.203 3.672 1.00 75.81 96 ALA A CA 1
ATOM 762 C C . ALA A 1 96 ? -4.743 16.698 4.028 1.00 75.81 96 ALA A C 1
ATOM 764 O O . ALA A 1 96 ? -4.493 17.565 3.193 1.00 75.81 96 ALA A O 1
ATOM 765 N N . SER A 1 97 ? -5.057 16.998 5.289 1.00 78.38 97 SER A N 1
ATOM 766 C CA . SER A 1 97 ? -5.019 18.363 5.833 1.00 78.38 97 SER A CA 1
ATOM 767 C C . SER A 1 97 ? -3.678 18.723 6.482 1.00 78.38 97 SER A C 1
ATOM 769 O O . SER A 1 97 ? -3.508 19.847 6.947 1.00 78.38 97 SER A O 1
ATOM 771 N N . SER A 1 98 ? -2.750 17.771 6.554 1.00 85.69 98 SER A N 1
ATOM 772 C CA . SER A 1 98 ? -1.406 17.906 7.121 1.00 85.69 98 SER A CA 1
ATOM 773 C C . SER A 1 98 ? -0.402 17.144 6.244 1.00 85.69 98 SER A C 1
ATOM 775 O O . SER A 1 98 ? -0.794 16.528 5.255 1.00 85.69 98 SER A O 1
ATOM 777 N N . CYS A 1 99 ? 0.887 17.204 6.589 1.00 88.31 99 CYS A N 1
ATOM 778 C CA . CYS A 1 99 ? 1.949 16.417 5.947 1.00 88.31 99 CYS A CA 1
ATOM 779 C C . CYS A 1 99 ? 2.003 14.954 6.427 1.00 88.31 99 CYS A C 1
ATOM 781 O O . CYS A 1 99 ? 2.741 14.135 5.878 1.00 88.31 99 CYS A O 1
ATOM 783 N N . ALA A 1 100 ? 1.273 14.629 7.498 1.00 88.81 100 ALA A N 1
ATOM 784 C CA . ALA A 1 100 ? 1.375 13.345 8.173 1.00 88.81 100 ALA A CA 1
ATOM 785 C C . ALA A 1 100 ? 0.878 12.170 7.311 1.00 88.81 100 ALA A C 1
ATOM 787 O O . ALA A 1 100 ? 1.576 11.152 7.264 1.00 88.81 100 ALA A O 1
ATOM 788 N N . PRO A 1 101 ? -0.245 12.273 6.569 1.00 88.50 101 PRO A N 1
ATOM 789 C CA . PRO A 1 101 ? -0.708 11.174 5.728 1.00 88.50 101 PRO A CA 1
ATOM 790 C C . PRO A 1 101 ? 0.300 10.763 4.643 1.00 88.50 101 PRO A C 1
ATOM 792 O O . PRO A 1 101 ? 0.458 9.572 4.367 1.00 88.50 101 PRO A O 1
ATOM 795 N N . GLN A 1 102 ? 1.060 11.714 4.093 1.00 87.56 102 GLN A N 1
ATOM 796 C CA . GLN A 1 102 ? 2.075 11.489 3.057 1.00 87.56 102 GLN A CA 1
ATOM 797 C C . GLN A 1 102 ? 3.264 10.665 3.566 1.00 87.56 102 GLN A C 1
ATOM 799 O O . GLN A 1 102 ? 3.935 10.005 2.776 1.00 87.56 102 GLN A O 1
ATOM 804 N N . THR A 1 103 ? 3.492 10.626 4.883 1.00 89.62 103 THR A N 1
ATOM 805 C CA . THR A 1 103 ? 4.499 9.742 5.492 1.00 89.62 103 THR A CA 1
ATOM 806 C C . THR A 1 103 ? 4.084 8.263 5.434 1.00 89.62 103 THR A C 1
ATOM 808 O O . THR A 1 103 ? 4.926 7.372 5.499 1.00 89.62 103 THR A O 1
ATOM 811 N N . THR A 1 104 ? 2.788 7.979 5.270 1.00 89.06 104 THR A N 1
ATOM 812 C CA . THR A 1 104 ? 2.227 6.614 5.269 1.00 89.06 104 THR A CA 1
ATOM 813 C C . THR A 1 104 ? 1.821 6.096 3.894 1.00 89.06 104 THR A C 1
ATOM 815 O O . THR A 1 104 ? 1.556 4.909 3.769 1.00 89.06 104 THR A O 1
ATOM 818 N N . GLY A 1 105 ? 1.760 6.957 2.877 1.00 90.19 105 GLY A N 1
ATOM 819 C CA . GLY A 1 105 ? 1.323 6.626 1.516 1.00 90.19 105 GLY A CA 1
ATOM 820 C C . GLY A 1 105 ? 0.882 7.879 0.750 1.00 90.19 105 GLY A C 1
ATOM 821 O O . GLY A 1 105 ? 0.398 8.840 1.356 1.00 90.19 105 GLY A O 1
ATOM 822 N N . GLN A 1 106 ? 1.026 7.884 -0.575 1.00 87.50 106 GLN A N 1
ATOM 823 C CA . GLN A 1 106 ? 0.618 8.996 -1.439 1.00 87.50 106 GLN A CA 1
ATOM 824 C C . GLN A 1 106 ? -0.901 9.164 -1.511 1.00 87.50 106 GLN A C 1
ATOM 826 O O . GLN A 1 106 ? -1.376 10.293 -1.564 1.00 87.50 106 GLN A O 1
ATOM 831 N N . ASP A 1 107 ? -1.666 8.075 -1.456 1.00 88.88 107 ASP A N 1
ATOM 832 C CA . ASP A 1 107 ? -3.129 8.112 -1.414 1.00 88.88 107 ASP A CA 1
ATOM 833 C C . ASP A 1 107 ? -3.696 7.087 -0.426 1.00 88.88 107 ASP A C 1
ATOM 835 O O . ASP A 1 107 ? -2.964 6.285 0.160 1.00 88.88 107 ASP A O 1
ATOM 839 N N . ARG A 1 108 ? -5.015 7.115 -0.209 1.00 88.50 108 ARG A N 1
ATOM 840 C CA . ARG A 1 108 ? -5.681 6.210 0.743 1.00 88.50 108 ARG A CA 1
ATOM 841 C C . ARG A 1 108 ? -5.498 4.736 0.405 1.00 88.50 108 ARG A C 1
ATOM 843 O O . ARG A 1 108 ? -5.396 3.916 1.317 1.00 88.50 108 ARG A O 1
ATOM 850 N N . ASN A 1 109 ? -5.448 4.395 -0.879 1.00 87.38 109 ASN A N 1
ATOM 851 C CA . ASN A 1 109 ? -5.295 3.020 -1.320 1.00 87.38 109 ASN A CA 1
ATOM 852 C C . ASN A 1 109 ? -3.907 2.465 -0.958 1.00 87.38 109 ASN A C 1
ATOM 854 O O . ASN A 1 109 ? -3.804 1.336 -0.474 1.00 87.38 109 ASN A O 1
ATOM 858 N N . GLU A 1 110 ? -2.853 3.262 -1.139 1.00 88.81 110 GLU A N 1
ATOM 859 C CA . GLU A 1 110 ? -1.490 2.916 -0.729 1.00 88.81 110 GLU A CA 1
ATOM 860 C C . GLU A 1 110 ? -1.296 2.966 0.794 1.00 88.81 110 GLU A C 1
ATOM 862 O O . GLU A 1 110 ? -0.661 2.074 1.356 1.00 88.81 110 GLU A O 1
ATOM 867 N N . ARG A 1 111 ? -1.878 3.955 1.487 1.00 89.50 111 ARG A N 1
ATOM 868 C CA . ARG A 1 111 ? -1.830 4.032 2.961 1.00 89.50 111 ARG A CA 1
ATOM 869 C C . ARG A 1 111 ? -2.408 2.782 3.597 1.00 89.50 111 ARG A C 1
ATOM 871 O O . ARG A 1 111 ? -1.793 2.216 4.497 1.00 89.50 111 ARG A O 1
ATOM 878 N N . PHE A 1 112 ? -3.544 2.314 3.082 1.00 88.69 112 PHE A N 1
ATOM 879 C CA . PHE A 1 112 ? -4.132 1.061 3.526 1.00 88.69 112 PHE A CA 1
ATOM 880 C C . PHE A 1 112 ? -3.181 -0.115 3.283 1.00 88.69 112 PHE A C 1
ATOM 882 O O . PHE A 1 112 ? -2.957 -0.907 4.190 1.00 88.69 112 PHE A O 1
ATOM 889 N N . PHE A 1 113 ? -2.568 -0.216 2.098 1.00 87.44 113 PHE A N 1
ATOM 890 C CA . PHE A 1 113 ? -1.607 -1.286 1.809 1.00 87.44 113 PHE A CA 1
ATOM 891 C C . PHE A 1 113 ? -0.461 -1.334 2.829 1.00 87.44 113 PHE A C 1
ATOM 893 O O . PHE A 1 113 ? -0.165 -2.392 3.389 1.00 87.44 113 PHE A O 1
ATOM 900 N N . PHE A 1 114 ? 0.151 -0.188 3.129 1.00 88.31 114 PHE A N 1
ATOM 901 C CA . PHE A 1 114 ? 1.201 -0.123 4.142 1.00 88.31 114 PHE A CA 1
ATOM 902 C C . PHE A 1 114 ? 0.687 -0.404 5.550 1.00 88.31 114 PHE A C 1
ATOM 904 O O . PHE A 1 114 ? 1.376 -1.067 6.328 1.00 88.31 114 PHE A O 1
ATOM 911 N N . PHE A 1 115 ? -0.519 0.067 5.867 1.00 86.31 115 PHE A N 1
ATOM 912 C CA . PHE A 1 115 ? -1.157 -0.190 7.146 1.00 86.31 115 PHE A CA 1
ATOM 913 C C . PHE A 1 115 ? -1.331 -1.695 7.373 1.00 86.31 115 PHE A C 1
ATOM 915 O O . PHE A 1 115 ? -0.874 -2.198 8.392 1.00 86.31 115 PHE A O 1
ATOM 922 N N . MET A 1 116 ? -1.883 -2.429 6.405 1.00 83.56 116 MET A N 1
ATOM 923 C CA . MET A 1 116 ? -2.099 -3.880 6.509 1.00 83.56 116 MET A CA 1
ATOM 924 C C . MET A 1 116 ? -0.799 -4.685 6.519 1.00 83.56 116 MET A C 1
ATOM 926 O O . MET A 1 116 ? -0.704 -5.722 7.169 1.00 83.56 116 MET A O 1
ATOM 930 N N . LYS A 1 117 ? 0.242 -4.210 5.826 1.00 82.25 117 LYS A N 1
ATOM 931 C CA . LYS A 1 117 ? 1.568 -4.841 5.882 1.00 82.25 117 LYS A CA 1
ATOM 932 C C . LYS A 1 117 ? 2.165 -4.777 7.291 1.00 82.25 117 LYS A C 1
ATOM 934 O O . LYS A 1 117 ? 2.901 -5.681 7.681 1.00 82.25 117 LYS A O 1
ATOM 939 N N . TRP A 1 118 ? 1.859 -3.712 8.030 1.00 78.94 118 TRP A N 1
ATOM 940 C CA . TRP A 1 118 ? 2.295 -3.517 9.411 1.00 78.94 118 TRP A CA 1
ATOM 941 C C . TRP A 1 118 ? 1.357 -4.192 10.426 1.00 78.94 118 TRP A C 1
ATOM 943 O O . TRP A 1 118 ? 1.817 -4.879 11.336 1.00 78.94 118 TRP A O 1
ATOM 953 N N . PHE A 1 119 ? 0.047 -4.031 10.249 1.00 78.62 119 PHE A N 1
ATOM 954 C CA . PHE A 1 119 ? -1.015 -4.720 10.979 1.00 78.62 119 PHE A CA 1
ATOM 955 C C . PHE A 1 119 ? -1.492 -5.905 10.160 1.00 78.62 119 PHE A C 1
ATOM 957 O O . PHE A 1 119 ? -2.550 -5.838 9.543 1.00 78.62 119 PHE A O 1
ATOM 964 N N . GLN A 1 120 ? -0.688 -6.969 10.135 1.00 76.25 120 GLN A N 1
ATOM 965 C CA . GLN A 1 120 ? -1.059 -8.194 9.438 1.00 76.25 120 GLN A CA 1
ATOM 966 C C . GLN A 1 120 ? -2.276 -8.813 10.127 1.00 76.25 120 GLN A C 1
ATOM 968 O O . GLN A 1 120 ? -2.143 -9.293 11.256 1.00 76.25 120 GLN A O 1
ATOM 973 N N . PRO A 1 121 ? -3.447 -8.826 9.477 1.00 78.88 121 PRO A N 1
ATOM 974 C CA . PRO A 1 121 ? -4.621 -9.472 10.036 1.00 78.88 121 PRO A CA 1
ATOM 975 C C . PRO A 1 121 ? -4.341 -10.957 10.179 1.00 78.88 121 PRO A C 1
ATOM 977 O O . PRO A 1 121 ? -3.737 -11.571 9.297 1.00 78.88 121 PRO A O 1
ATOM 980 N N . SER A 1 122 ? -4.760 -11.537 11.297 1.00 78.88 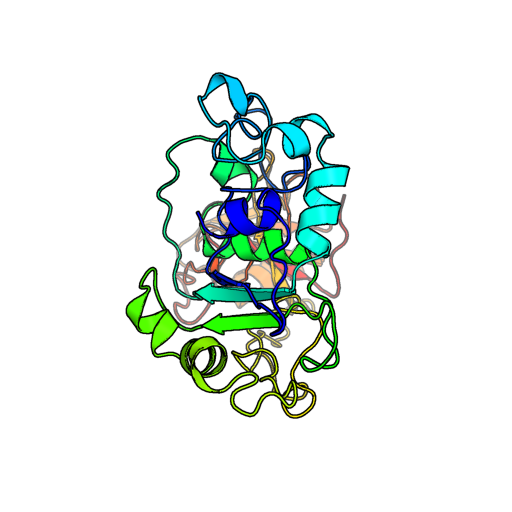122 SER A N 1
ATOM 981 C CA . SER A 1 122 ? -4.588 -12.958 11.567 1.00 78.88 122 SER A CA 1
ATOM 982 C C . SER A 1 122 ? -5.933 -13.655 11.522 1.00 78.88 122 SER A C 1
ATOM 984 O O . SER A 1 122 ? -6.697 -13.544 12.481 1.00 78.88 122 SER A O 1
ATOM 986 N N . CYS A 1 123 ? -6.235 -14.371 10.435 1.00 77.19 123 CYS A N 1
ATOM 987 C CA . CYS A 1 123 ? -7.525 -15.043 10.354 1.00 77.19 123 CYS A CA 1
ATOM 988 C C . CYS A 1 123 ? -7.600 -16.257 9.414 1.00 77.19 123 CYS A C 1
ATOM 990 O O . CYS A 1 123 ? -8.176 -16.178 8.335 1.00 77.19 123 CYS A O 1
ATOM 992 N N . PRO A 1 124 ? -7.090 -17.429 9.838 1.00 77.62 124 PRO A N 1
ATOM 993 C CA . PRO A 1 124 ? -7.363 -18.693 9.150 1.00 77.62 124 PRO A CA 1
ATOM 994 C C . PRO A 1 124 ? -8.843 -19.122 9.199 1.00 77.62 124 PRO A C 1
ATOM 996 O O . PRO A 1 124 ? -9.289 -19.871 8.330 1.00 77.62 124 PRO A O 1
ATOM 999 N N . ASP A 1 125 ? -9.591 -18.693 10.225 1.00 86.12 125 ASP A N 1
ATOM 1000 C CA . ASP A 1 125 ? -11.012 -19.012 10.422 1.00 86.12 125 ASP A CA 1
ATOM 1001 C C . ASP A 1 125 ? -11.761 -17.824 11.063 1.00 86.12 125 ASP A C 1
ATOM 1003 O O . ASP A 1 125 ? -11.608 -17.596 12.268 1.00 86.12 125 ASP A O 1
ATOM 1007 N N . PRO A 1 126 ? -12.607 -17.098 10.305 1.00 86.56 126 PRO A N 1
ATOM 1008 C CA . PRO A 1 126 ? -13.290 -15.881 10.753 1.00 86.56 126 PRO A CA 1
ATOM 1009 C C . PRO A 1 126 ? -14.277 -16.083 11.902 1.00 86.56 126 PRO A C 1
ATOM 1011 O O . PRO A 1 126 ? -14.652 -15.100 12.544 1.00 86.56 126 PRO A O 1
ATOM 1014 N N . SER A 1 127 ? -14.672 -17.322 12.209 1.00 83.94 127 SER A N 1
ATOM 1015 C CA . SER A 1 127 ? -15.533 -17.622 13.360 1.00 83.94 127 SER A CA 1
ATOM 1016 C C . SER A 1 127 ? -14.801 -17.567 14.710 1.00 83.94 127 SER A C 1
ATOM 1018 O O . SER A 1 127 ? -15.439 -17.507 15.765 1.00 83.94 127 SER A O 1
ATOM 1020 N N . GLY A 1 128 ? -13.463 -17.559 14.693 1.00 81.31 128 GLY A N 1
ATOM 1021 C CA . GLY A 1 128 ? -12.623 -17.491 15.884 1.00 81.31 128 GLY A CA 1
ATOM 1022 C C . GLY A 1 128 ? -12.623 -16.127 16.585 1.00 81.31 128 GLY A C 1
ATOM 1023 O O . GLY A 1 128 ? -13.025 -15.093 16.049 1.00 81.31 128 GLY A O 1
ATOM 1024 N N . THR A 1 129 ? -12.116 -16.116 17.819 1.00 73.94 129 THR A N 1
ATOM 1025 C CA . THR A 1 129 ? -11.862 -14.884 18.582 1.00 73.94 129 THR A CA 1
ATOM 1026 C C . THR A 1 129 ? -10.601 -14.176 18.080 1.00 73.94 129 THR A C 1
ATOM 1028 O O . THR A 1 129 ? -9.620 -14.854 17.783 1.00 73.94 129 THR A O 1
ATOM 1031 N N . ASN A 1 130 ? -10.593 -12.837 18.072 1.00 73.94 130 ASN A N 1
ATOM 1032 C CA . ASN A 1 130 ? -9.470 -11.997 17.610 1.00 73.94 130 ASN A CA 1
ATOM 1033 C C . ASN A 1 130 ? -9.065 -12.274 16.150 1.00 73.94 130 ASN A C 1
ATOM 1035 O O . ASN A 1 130 ? -7.883 -12.384 15.829 1.00 73.94 130 ASN A O 1
ATOM 1039 N N . CYS A 1 131 ? -10.066 -12.434 15.281 1.00 85.38 131 CYS A N 1
ATOM 1040 C CA . CYS A 1 131 ? -9.874 -12.736 13.867 1.00 85.38 131 CYS A CA 1
ATOM 1041 C C . CYS A 1 131 ? -10.086 -11.490 13.012 1.00 85.38 131 CYS A C 1
ATOM 1043 O O . CYS A 1 131 ? -11.232 -11.100 12.756 1.00 85.38 131 CYS A O 1
ATOM 1045 N N . ASP A 1 132 ? -8.993 -10.871 12.583 1.00 89.12 132 ASP A N 1
ATOM 1046 C CA . ASP A 1 132 ? -9.065 -9.706 11.709 1.00 89.12 132 ASP A CA 1
ATOM 1047 C C . ASP A 1 132 ? -9.118 -10.140 10.241 1.00 89.12 132 ASP A C 1
ATOM 1049 O O . ASP A 1 132 ? -8.312 -10.958 9.803 1.00 89.12 132 ASP A O 1
ATOM 1053 N N . THR A 1 133 ? -10.054 -9.582 9.478 1.00 89.94 133 THR A N 1
ATOM 1054 C CA . THR A 1 133 ? -10.313 -9.940 8.065 1.00 89.94 133 THR A CA 1
ATOM 1055 C C . THR A 1 133 ? -10.029 -8.765 7.135 1.00 89.94 133 THR A C 1
ATOM 1057 O O . THR A 1 133 ? -9.957 -7.624 7.597 1.00 89.94 133 THR A O 1
ATOM 1060 N N . VAL A 1 134 ? -9.863 -9.020 5.833 1.00 90.00 134 VAL A N 1
ATOM 1061 C CA . VAL A 1 134 ? -9.622 -7.987 4.808 1.00 90.00 134 VAL A CA 1
ATOM 1062 C C . VAL A 1 134 ? -10.562 -8.119 3.619 1.00 90.00 134 VAL A C 1
ATOM 1064 O O . VAL A 1 134 ? -10.466 -9.025 2.794 1.00 90.00 134 VAL A O 1
ATOM 1067 N N . ASP A 1 135 ? -11.417 -7.122 3.458 1.00 91.31 135 ASP A N 1
ATOM 1068 C CA . ASP A 1 135 ? -12.341 -7.007 2.344 1.00 91.31 135 ASP A CA 1
ATOM 1069 C C . ASP A 1 135 ? -11.764 -6.072 1.277 1.00 91.31 135 ASP A C 1
ATOM 1071 O O . ASP A 1 135 ? -11.643 -4.866 1.489 1.00 91.31 135 A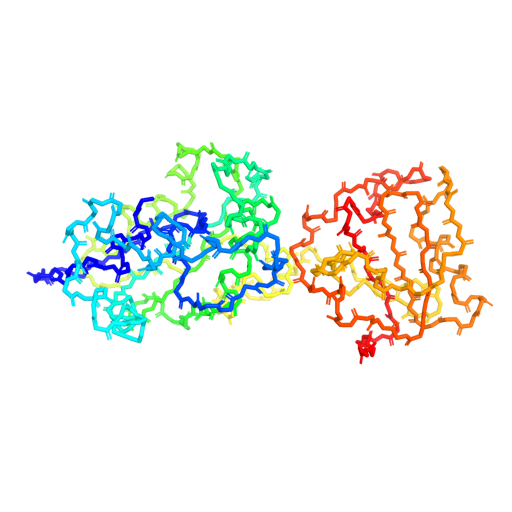SP A O 1
ATOM 1075 N N . LEU A 1 136 ? -11.436 -6.595 0.096 1.00 90.31 136 LEU A N 1
ATOM 1076 C CA . LEU A 1 136 ? -11.123 -5.757 -1.062 1.00 90.31 136 LEU A CA 1
ATOM 1077 C C . LEU A 1 136 ? -12.416 -5.462 -1.817 1.00 90.31 136 LEU A C 1
ATOM 1079 O O . LEU A 1 136 ? -13.061 -6.361 -2.361 1.00 90.31 136 LEU A O 1
ATOM 1083 N N . VAL A 1 137 ? -12.793 -4.190 -1.855 1.00 92.56 137 VAL A N 1
ATOM 1084 C CA . VAL A 1 137 ? -14.053 -3.731 -2.429 1.00 92.56 137 VAL A CA 1
ATOM 1085 C C . VAL A 1 137 ? -13.765 -2.874 -3.650 1.00 92.56 137 VAL A C 1
ATOM 1087 O O . VAL A 1 137 ? -13.038 -1.884 -3.578 1.00 92.56 137 VAL A O 1
ATOM 1090 N N . ASP A 1 138 ? -14.342 -3.246 -4.789 1.00 91.50 138 ASP A N 1
ATOM 1091 C CA . ASP A 1 138 ? -14.221 -2.482 -6.029 1.00 91.50 138 ASP A CA 1
ATOM 1092 C C . ASP A 1 138 ? -15.122 -1.239 -5.989 1.00 91.50 138 ASP A C 1
ATOM 1094 O O . ASP A 1 138 ? -16.231 -1.229 -6.516 1.00 91.50 138 ASP A O 1
ATOM 1098 N N . ALA A 1 139 ? -14.664 -0.214 -5.273 1.00 92.44 139 ALA A N 1
ATOM 1099 C CA . ALA A 1 139 ? -15.381 1.036 -5.064 1.00 92.44 139 ALA A CA 1
ATOM 1100 C C . ALA A 1 139 ? -14.418 2.237 -5.094 1.00 92.44 139 ALA A C 1
ATOM 1102 O O . ALA A 1 139 ? -13.245 2.097 -4.721 1.00 92.44 139 ALA A O 1
ATOM 1103 N N . PRO A 1 140 ? -14.899 3.425 -5.512 1.00 91.88 140 PRO A N 1
ATOM 1104 C CA . PRO A 1 140 ? -14.204 4.691 -5.309 1.00 91.88 140 PRO A CA 1
ATOM 1105 C C . PRO A 1 140 ? -14.362 5.149 -3.847 1.00 91.88 140 PRO A C 1
ATOM 1107 O O . PRO A 1 140 ? -14.759 4.376 -2.975 1.00 91.88 140 PRO A O 1
ATOM 1110 N N . HIS A 1 141 ? -14.084 6.424 -3.563 1.00 90.62 141 HIS A N 1
ATOM 1111 C CA . HIS A 1 141 ? -14.346 7.041 -2.257 1.00 90.62 141 HIS A CA 1
ATOM 1112 C C . HIS A 1 141 ? -15.858 7.232 -1.994 1.00 90.62 141 HIS A C 1
ATOM 1114 O O . HIS A 1 141 ? -16.353 8.359 -1.941 1.00 90.62 141 HIS A O 1
ATOM 1120 N N . ASP A 1 142 ? -16.607 6.131 -1.880 1.00 92.19 142 ASP A N 1
ATOM 1121 C CA . ASP A 1 142 ? -18.066 6.127 -1.748 1.00 92.19 142 ASP A CA 1
ATOM 1122 C C . ASP A 1 142 ? -18.552 5.098 -0.717 1.00 92.19 142 ASP A C 1
ATOM 1124 O O . ASP A 1 142 ? -18.444 3.883 -0.897 1.00 92.19 142 ASP A O 1
ATOM 1128 N N . ASN A 1 143 ? -19.148 5.600 0.366 1.00 90.19 143 ASN A N 1
ATOM 1129 C CA . ASN A 1 143 ? -19.661 4.759 1.446 1.00 90.19 143 ASN A CA 1
ATOM 1130 C C . ASN A 1 143 ? -20.828 3.870 0.991 1.00 90.19 143 ASN A C 1
ATOM 1132 O O . ASN A 1 143 ? -20.940 2.734 1.437 1.00 90.19 143 ASN A O 1
ATOM 1136 N N . GLY A 1 144 ? -21.709 4.370 0.121 1.00 93.38 144 GLY A N 1
ATOM 1137 C CA . GLY A 1 144 ? -22.879 3.625 -0.338 1.00 93.38 144 GLY A CA 1
ATOM 1138 C C . GLY A 1 144 ? -22.484 2.396 -1.152 1.00 93.38 144 GLY A C 1
ATOM 1139 O O . GLY A 1 144 ? -23.026 1.316 -0.933 1.00 93.38 144 GLY A O 1
ATOM 1140 N N . GLN A 1 145 ? -21.497 2.532 -2.040 1.00 95.00 145 GLN A N 1
ATOM 1141 C CA . GLN A 1 145 ? -20.945 1.405 -2.793 1.00 95.00 145 GLN A CA 1
ATOM 1142 C C . GLN A 1 145 ? -20.255 0.391 -1.881 1.00 95.00 145 GLN A C 1
ATOM 1144 O O . GLN A 1 145 ? -20.460 -0.810 -2.048 1.00 95.00 145 GLN A O 1
ATOM 1149 N N . MET A 1 146 ? -19.512 0.859 -0.872 1.00 93.12 146 MET A N 1
ATOM 1150 C CA . MET A 1 146 ? -18.924 -0.023 0.138 1.00 93.12 146 MET A CA 1
ATOM 1151 C C . MET A 1 146 ? -20.007 -0.831 0.864 1.00 93.12 146 MET A C 1
ATOM 1153 O O . MET A 1 146 ? -19.930 -2.058 0.900 1.00 93.12 146 MET A O 1
ATOM 1157 N N . PHE A 1 147 ? -21.051 -0.178 1.381 1.00 93.69 147 PHE A N 1
ATOM 1158 C CA . PHE A 1 147 ? -22.138 -0.848 2.106 1.00 93.69 147 PHE A CA 1
ATOM 1159 C C . PHE A 1 147 ? -22.968 -1.799 1.232 1.00 93.69 147 PHE A C 1
ATOM 1161 O O . PHE A 1 147 ? -23.423 -2.827 1.725 1.00 93.69 147 PHE A O 1
ATOM 1168 N N . HIS A 1 148 ? -23.152 -1.488 -0.054 1.00 95.25 148 HIS A N 1
ATOM 1169 C CA . HIS A 1 148 ? -23.863 -2.358 -0.999 1.00 95.25 148 HIS A CA 1
ATOM 1170 C C . HIS A 1 148 ? -23.001 -3.486 -1.582 1.00 95.25 148 HIS A C 1
ATOM 1172 O O . HIS A 1 148 ? -23.527 -4.349 -2.287 1.00 95.25 148 HIS A O 1
ATOM 1178 N N . SER A 1 149 ? -21.693 -3.495 -1.321 1.00 95.44 149 SER A N 1
ATOM 1179 C CA . SER A 1 149 ? -20.821 -4.592 -1.737 1.00 95.44 149 SER A CA 1
ATOM 1180 C C . SER A 1 149 ? -21.178 -5.894 -1.013 1.00 95.44 149 SER A C 1
ATOM 1182 O O . SER A 1 149 ? -21.770 -5.881 0.066 1.00 95.44 149 SER A O 1
ATOM 1184 N N . ALA A 1 150 ? -20.772 -7.035 -1.579 1.00 94.69 150 ALA A N 1
ATOM 1185 C CA . ALA A 1 150 ? -20.958 -8.335 -0.931 1.00 94.69 150 ALA A CA 1
ATOM 1186 C C . ALA A 1 150 ? -20.343 -8.368 0.482 1.00 94.69 150 ALA A C 1
ATOM 1188 O O . ALA A 1 150 ? -20.969 -8.884 1.404 1.00 94.69 150 ALA A O 1
ATOM 1189 N N . ALA A 1 151 ? -19.176 -7.738 0.655 1.00 94.50 151 ALA A N 1
ATOM 1190 C CA . ALA A 1 151 ? -18.531 -7.571 1.950 1.00 94.50 151 ALA A CA 1
ATOM 1191 C C . ALA A 1 151 ? -19.386 -6.743 2.913 1.00 94.50 151 ALA A C 1
ATOM 1193 O O . ALA A 1 151 ? -19.705 -7.204 4.003 1.00 94.50 151 ALA A O 1
ATOM 1194 N N . GLY A 1 152 ? -19.816 -5.547 2.502 1.00 94.94 152 GLY A N 1
ATOM 1195 C CA . GLY A 1 152 ? -20.608 -4.660 3.356 1.00 94.94 152 GLY A CA 1
ATOM 1196 C C . GLY A 1 152 ? -21.936 -5.273 3.788 1.00 94.94 152 GLY A C 1
ATOM 1197 O O . GLY A 1 152 ? -22.292 -5.202 4.964 1.00 94.94 152 GLY A O 1
ATOM 1198 N N . LEU A 1 153 ? -22.630 -5.945 2.867 1.00 95.81 153 LEU A N 1
ATOM 1199 C CA . LEU A 1 153 ? -23.849 -6.684 3.183 1.00 95.81 153 LEU A CA 1
ATOM 1200 C C . LEU A 1 153 ? -23.576 -7.829 4.163 1.00 95.81 153 LEU A C 1
ATOM 1202 O O . LEU A 1 153 ? -24.365 -8.030 5.088 1.00 95.81 153 LEU A O 1
ATOM 1206 N N . ALA A 1 154 ? -22.458 -8.540 3.994 1.00 94.88 154 ALA A N 1
ATOM 1207 C CA . ALA A 1 154 ? -22.093 -9.617 4.896 1.00 94.88 154 ALA A CA 1
ATOM 1208 C C . ALA A 1 154 ? -21.797 -9.102 6.310 1.00 94.88 154 ALA A C 1
ATOM 1210 O O . ALA A 1 154 ? -22.444 -9.532 7.266 1.00 94.88 154 ALA A O 1
ATOM 1211 N N . ARG A 1 155 ? -20.898 -8.113 6.428 1.00 92.94 155 ARG A N 1
ATOM 1212 C CA . ARG A 1 155 ? -20.464 -7.544 7.715 1.00 92.94 155 ARG A CA 1
ATOM 1213 C C . ARG A 1 155 ? -21.605 -6.893 8.495 1.00 92.94 155 ARG A C 1
ATOM 1215 O O . ARG A 1 155 ? -21.583 -6.912 9.721 1.00 92.94 155 ARG A O 1
ATOM 1222 N N . LEU A 1 156 ? -22.585 -6.301 7.808 1.00 91.31 156 LEU A N 1
ATOM 1223 C CA . LEU A 1 156 ? -23.710 -5.622 8.456 1.00 91.31 156 LEU A CA 1
ATOM 1224 C C . LEU A 1 156 ? -24.877 -6.542 8.811 1.00 91.31 156 LEU A C 1
ATOM 1226 O O . LEU A 1 156 ? -25.534 -6.304 9.824 1.00 91.31 156 LEU A O 1
ATOM 1230 N N . PHE A 1 157 ? -25.197 -7.517 7.956 1.00 92.31 157 PHE A N 1
ATOM 1231 C CA . PHE A 1 157 ? -26.494 -8.195 8.027 1.00 92.31 157 PHE A CA 1
ATOM 1232 C C . PHE A 1 157 ? -26.419 -9.706 8.181 1.00 92.31 157 PHE A C 1
ATOM 1234 O O . PHE A 1 157 ? -27.384 -10.282 8.677 1.00 92.31 157 PHE A O 1
ATOM 1241 N N . THR A 1 158 ? -25.343 -10.363 7.743 1.00 93.00 158 THR A N 1
ATOM 1242 C CA . THR A 1 158 ? -25.296 -11.835 7.750 1.00 93.00 158 THR A CA 1
ATOM 1243 C C . THR A 1 158 ? -24.288 -12.401 8.732 1.00 93.00 158 THR A C 1
ATOM 1245 O O . THR A 1 158 ? -24.526 -13.483 9.266 1.00 93.00 158 THR A O 1
ATOM 1248 N N . ASP A 1 159 ? -23.192 -11.689 8.993 1.00 92.50 159 ASP A N 1
ATOM 1249 C CA . ASP A 1 159 ? -22.204 -12.108 9.980 1.00 92.50 159 ASP A CA 1
ATOM 1250 C C . ASP A 1 159 ? -22.862 -12.226 11.359 1.00 92.50 159 ASP A C 1
ATOM 1252 O O . ASP A 1 159 ? -23.477 -11.291 11.874 1.00 92.50 159 ASP A O 1
ATOM 1256 N N . ASN A 1 160 ? -22.736 -13.413 11.950 1.00 90.75 160 ASN A N 1
ATOM 1257 C CA . ASN A 1 160 ? -23.284 -13.791 13.245 1.00 90.75 160 ASN A CA 1
ATOM 1258 C C . ASN A 1 160 ? -24.802 -13.554 13.385 1.00 90.75 160 ASN A C 1
ATOM 1260 O O . ASN A 1 160 ? -25.300 -13.368 14.496 1.00 90.75 160 ASN A O 1
ATOM 1264 N N . PHE A 1 161 ? -25.560 -13.575 12.282 1.00 91.38 161 PHE A N 1
ATOM 1265 C CA . PHE A 1 161 ? -26.998 -13.278 12.299 1.00 91.38 161 PHE A CA 1
ATOM 1266 C C . PHE A 1 161 ? -27.791 -14.191 13.252 1.00 91.38 161 PHE A C 1
ATOM 1268 O O . PHE A 1 161 ? -28.736 -13.747 13.902 1.00 91.38 161 PHE A O 1
ATOM 1275 N N . TYR A 1 162 ? -27.385 -15.460 13.370 1.00 91.19 162 TYR A N 1
ATOM 1276 C CA . TYR A 1 162 ? -28.019 -16.445 14.254 1.00 91.19 162 TYR A CA 1
ATOM 1277 C C . TYR A 1 162 ? -27.363 -16.563 15.638 1.00 91.19 162 TYR A C 1
ATOM 1279 O O . TYR A 1 162 ? -27.794 -17.390 16.440 1.00 91.19 162 TYR A O 1
ATOM 1287 N N . GLY A 1 163 ? -26.334 -15.764 15.938 1.00 88.56 163 GLY A N 1
ATOM 1288 C CA . GLY A 1 163 ? -25.591 -15.864 17.198 1.00 88.56 163 GLY A CA 1
ATOM 1289 C C . GLY A 1 163 ? -24.693 -17.105 17.311 1.00 88.56 163 GLY A C 1
ATOM 1290 O O . GLY A 1 163 ? -24.301 -17.472 18.416 1.00 88.56 163 GLY A O 1
ATOM 1291 N N . ASP A 1 164 ? -24.386 -17.773 16.197 1.00 89.44 164 ASP A N 1
ATOM 1292 C CA . ASP A 1 164 ? -23.569 -18.994 16.130 1.00 89.44 164 ASP A CA 1
ATOM 1293 C C . ASP A 1 164 ? -22.089 -18.724 15.800 1.00 89.44 164 ASP A C 1
ATOM 1295 O O . ASP A 1 164 ? -21.318 -19.656 15.582 1.00 89.44 164 ASP A O 1
ATOM 1299 N N . ASN A 1 165 ? -21.688 -17.450 15.779 1.00 87.50 165 ASN A N 1
ATOM 1300 C CA . ASN A 1 165 ? -20.376 -16.950 15.370 1.00 87.50 165 ASN A CA 1
ATOM 1301 C C . ASN A 1 165 ? -20.000 -17.233 13.909 1.00 87.50 165 ASN A C 1
ATOM 1303 O O . ASN A 1 165 ? -18.848 -17.006 13.541 1.00 87.50 165 ASN A O 1
ATOM 1307 N N . SER A 1 166 ? -20.936 -17.667 13.059 1.00 90.12 166 SER A N 1
ATOM 1308 C CA . SER A 1 166 ? -20.668 -17.814 11.626 1.00 90.12 166 SER A CA 1
ATOM 1309 C C . SER A 1 166 ? -20.354 -16.456 10.999 1.00 90.12 166 SER A C 1
ATOM 1311 O O . SER A 1 166 ? -21.065 -15.474 11.217 1.00 90.12 166 SER A O 1
ATOM 1313 N N . ARG A 1 167 ? -19.252 -16.370 10.252 1.00 90.88 167 ARG A N 1
ATOM 1314 C CA . ARG A 1 167 ? -18.796 -15.129 9.612 1.00 90.88 167 ARG A CA 1
ATOM 1315 C C . ARG A 1 167 ? -18.201 -15.424 8.254 1.00 90.88 167 ARG A C 1
ATOM 1317 O O . ARG A 1 167 ? -17.619 -16.487 8.045 1.00 90.88 167 ARG A O 1
ATOM 1324 N N . ALA A 1 168 ? -18.351 -14.478 7.340 1.00 91.31 168 ALA A N 1
ATOM 1325 C CA . ALA A 1 168 ? -17.741 -14.577 6.030 1.00 91.31 168 ALA A CA 1
ATOM 1326 C C . ALA A 1 168 ? -16.209 -14.501 6.128 1.00 91.31 168 ALA A C 1
ATOM 1328 O O . ALA A 1 168 ? -15.662 -13.724 6.919 1.00 91.31 168 ALA A O 1
ATOM 1329 N N . TYR A 1 169 ? -15.531 -15.270 5.274 1.00 91.12 169 TYR A N 1
ATOM 1330 C CA . TYR A 1 169 ? -14.116 -15.061 4.969 1.00 91.12 169 TYR A CA 1
ATOM 1331 C C . TYR A 1 169 ? -13.903 -13.685 4.325 1.00 91.12 169 TYR A C 1
ATOM 1333 O O . TYR A 1 169 ? -14.848 -12.939 4.058 1.00 91.12 169 TYR A O 1
ATOM 1341 N N . ASP A 1 170 ? -12.646 -13.337 4.101 1.00 89.56 170 ASP A N 1
ATOM 1342 C CA . ASP A 1 170 ? -12.259 -12.145 3.363 1.00 89.56 170 ASP A CA 1
ATOM 1343 C C . ASP A 1 170 ? -12.940 -12.053 1.987 1.00 89.56 170 ASP A C 1
ATOM 1345 O O . ASP A 1 170 ? -13.158 -13.061 1.316 1.00 89.56 170 ASP A O 1
ATOM 1349 N N . PHE A 1 171 ? -13.215 -10.837 1.513 1.00 90.56 171 PHE A N 1
ATOM 1350 C CA . PHE A 1 171 ? -13.773 -10.599 0.176 1.00 90.56 171 PHE A CA 1
ATOM 1351 C C . PHE A 1 171 ? -12.744 -10.039 -0.808 1.00 90.56 171 PHE A C 1
ATOM 1353 O O . PHE A 1 171 ? -11.773 -9.394 -0.418 1.00 90.56 171 PHE A O 1
ATOM 1360 N N . GLY A 1 172 ? -13.004 -10.227 -2.109 1.00 86.69 172 GLY A N 1
ATOM 1361 C CA . GLY A 1 172 ? -12.240 -9.607 -3.198 1.00 86.69 172 GLY A CA 1
ATOM 1362 C C . GLY A 1 172 ? -11.245 -10.536 -3.894 1.00 86.69 172 GLY A C 1
ATOM 1363 O O . GLY A 1 172 ? -10.060 -10.216 -3.994 1.00 86.69 172 GLY A O 1
ATOM 1364 N N . TYR A 1 173 ? -11.735 -11.688 -4.364 1.00 85.19 173 TYR A N 1
ATOM 1365 C CA . TYR A 1 173 ? -10.983 -12.653 -5.176 1.00 85.19 173 TYR A CA 1
ATOM 1366 C C . TYR A 1 173 ? -11.189 -12.450 -6.690 1.00 85.19 173 TYR A C 1
ATOM 1368 O O . TYR A 1 173 ? -12.270 -12.019 -7.100 1.00 85.19 173 TYR A O 1
ATOM 1376 N N . PRO A 1 174 ? -10.202 -12.826 -7.532 1.00 81.94 174 PRO A N 1
ATOM 1377 C CA . PRO A 1 174 ? -8.841 -13.201 -7.140 1.00 81.94 174 PRO A CA 1
ATOM 1378 C C . PRO A 1 174 ? -8.069 -12.006 -6.567 1.00 81.94 174 PRO A C 1
ATOM 1380 O O . PRO A 1 174 ? -8.362 -10.856 -6.904 1.00 81.94 174 PRO A O 1
ATOM 1383 N N . ARG A 1 175 ? -7.071 -12.284 -5.718 1.00 80.31 175 ARG A N 1
ATOM 1384 C CA . ARG A 1 175 ? -6.207 -11.238 -5.151 1.00 80.31 175 ARG A CA 1
ATOM 1385 C C . ARG A 1 175 ? -5.453 -10.508 -6.256 1.00 80.31 175 ARG A C 1
ATOM 1387 O O . ARG A 1 175 ? -5.074 -11.109 -7.266 1.00 80.31 175 ARG A O 1
ATOM 1394 N N . LYS A 1 176 ? -5.291 -9.196 -6.090 1.00 76.31 176 LYS A N 1
ATOM 1395 C CA . LYS A 1 176 ? -4.753 -8.329 -7.141 1.00 76.31 176 LYS A CA 1
ATOM 1396 C C . LYS A 1 176 ? -3.235 -8.352 -7.158 1.00 76.31 176 LYS A C 1
ATOM 1398 O O . LYS A 1 176 ? -2.660 -8.285 -8.238 1.00 76.31 176 LYS A O 1
ATOM 1403 N N . GLN A 1 177 ? -2.615 -8.516 -5.996 1.00 79.75 177 GLN A N 1
ATOM 1404 C CA . GLN A 1 177 ? -1.166 -8.533 -5.834 1.00 79.75 177 GLN A CA 1
ATOM 1405 C C . GLN A 1 177 ? -0.731 -9.405 -4.655 1.00 79.75 177 GLN A C 1
ATOM 1407 O O . GLN A 1 177 ? -1.516 -9.753 -3.769 1.00 79.75 177 GLN A O 1
ATOM 1412 N N . GLN A 1 178 ? 0.559 -9.728 -4.620 1.00 73.75 178 GLN A N 1
ATOM 1413 C CA . GLN A 1 178 ? 1.160 -10.362 -3.455 1.00 73.75 178 GLN A CA 1
ATOM 1414 C C . GLN A 1 178 ? 1.067 -9.424 -2.239 1.00 73.75 178 GLN A C 1
ATOM 1416 O O . GLN A 1 178 ? 1.467 -8.263 -2.309 1.00 73.75 178 GLN A O 1
ATOM 1421 N N . GLY A 1 179 ? 0.562 -9.938 -1.115 1.00 69.81 179 GLY A N 1
ATOM 1422 C CA . GLY A 1 179 ? 0.433 -9.178 0.132 1.00 69.81 179 GLY A CA 1
ATOM 1423 C C . GLY A 1 179 ? -0.884 -8.415 0.312 1.00 69.81 179 GLY A C 1
ATOM 1424 O O . GLY A 1 179 ? -0.970 -7.634 1.252 1.00 69.81 179 GLY A O 1
ATOM 1425 N N . ASP A 1 180 ? -1.892 -8.627 -0.545 1.00 75.25 180 ASP A N 1
ATOM 1426 C CA . ASP A 1 180 ? -3.248 -8.093 -0.323 1.00 75.25 180 ASP A CA 1
ATOM 1427 C C . ASP A 1 180 ? -3.908 -8.630 0.969 1.00 75.25 180 ASP A C 1
ATOM 1429 O O . ASP A 1 180 ? -4.659 -7.895 1.604 1.00 75.25 180 ASP A O 1
ATOM 1433 N N . ASP A 1 181 ? -3.575 -9.854 1.394 1.00 75.44 181 ASP A N 1
ATOM 1434 C CA . ASP A 1 181 ? -3.797 -10.410 2.737 1.00 75.44 181 ASP A CA 1
ATOM 1435 C C . ASP A 1 181 ? -2.958 -11.702 2.915 1.00 75.44 181 ASP A C 1
ATOM 1437 O O . ASP A 1 181 ? -2.481 -12.267 1.920 1.00 75.44 181 ASP A O 1
ATOM 1441 N N . PRO A 1 182 ? -2.741 -12.173 4.158 1.00 71.19 182 PRO A N 1
ATOM 1442 C CA . PRO A 1 182 ? -2.039 -13.429 4.425 1.00 71.19 182 PRO A CA 1
ATOM 1443 C C . PRO A 1 182 ? -2.934 -14.679 4.565 1.00 71.19 182 PRO A C 1
ATOM 1445 O O . PRO A 1 182 ? -2.384 -15.781 4.622 1.00 71.19 182 PRO A O 1
ATOM 1448 N N . PHE A 1 183 ? -4.267 -14.556 4.630 1.00 78.75 183 PHE A N 1
ATOM 1449 C CA . PHE A 1 183 ? -5.187 -15.667 4.925 1.00 78.75 183 PHE A CA 1
ATOM 1450 C C . PHE A 1 183 ? -6.397 -15.682 3.980 1.00 78.75 183 PHE A C 1
ATOM 1452 O O . PHE A 1 183 ? -7.504 -15.312 4.376 1.00 78.75 183 PHE A O 1
ATOM 1459 N N . PRO A 1 184 ? -6.220 -16.163 2.737 1.00 76.25 184 PRO A N 1
ATOM 1460 C CA . PRO A 1 184 ? -7.313 -16.178 1.791 1.00 76.25 184 PRO A CA 1
ATOM 1461 C C . PRO A 1 184 ? -8.386 -17.211 2.168 1.00 76.25 184 PRO A C 1
ATOM 1463 O O . PRO A 1 184 ? -8.093 -18.226 2.802 1.00 76.25 184 PRO A O 1
ATOM 1466 N N . ASP A 1 185 ? -9.611 -16.999 1.684 1.00 85.88 185 ASP A N 1
ATOM 1467 C CA . ASP A 1 185 ? -10.695 -17.971 1.648 1.00 85.88 185 ASP A CA 1
ATOM 1468 C C . ASP A 1 185 ? -10.137 -19.270 1.051 1.00 85.88 185 ASP A C 1
ATOM 1470 O O . ASP A 1 185 ? -9.752 -19.291 -0.129 1.00 85.88 185 ASP A O 1
ATOM 1474 N N . PRO A 1 186 ? -10.088 -20.362 1.833 1.00 82.94 186 PRO A N 1
ATOM 1475 C CA . PRO A 1 186 ? -9.497 -21.616 1.389 1.00 82.94 186 PRO A CA 1
ATOM 1476 C C . PRO A 1 186 ? -10.127 -22.167 0.104 1.00 82.94 186 PRO A C 1
ATOM 1478 O O . PRO A 1 186 ? -9.454 -22.850 -0.669 1.00 82.94 186 PRO A O 1
ATOM 1481 N N . SER A 1 187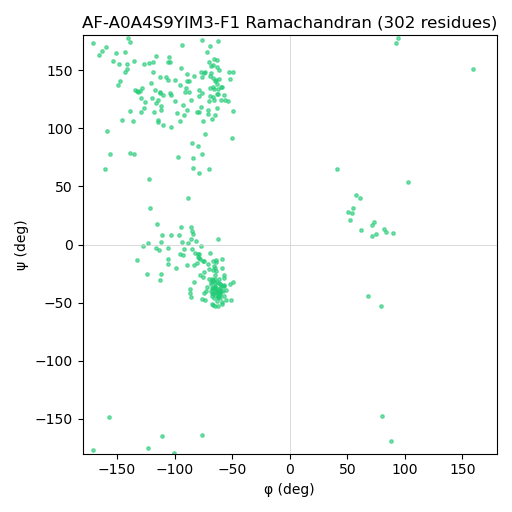 ? -11.405 -21.865 -0.147 1.00 87.19 187 SER A N 1
ATOM 1482 C CA . SER A 1 187 ? -12.117 -22.298 -1.351 1.00 87.19 187 SER A CA 1
ATOM 1483 C C . SER A 1 187 ? -11.711 -21.516 -2.606 1.00 87.19 187 SER A C 1
ATOM 1485 O O . SER A 1 187 ? -11.818 -22.040 -3.715 1.00 87.19 187 SER A O 1
ATOM 1487 N N . LEU A 1 188 ? -11.190 -20.295 -2.440 1.00 85.19 188 LEU A N 1
ATOM 1488 C CA . LEU A 1 188 ? -10.807 -19.385 -3.523 1.00 85.19 188 LEU A CA 1
ATOM 1489 C C . LEU A 1 188 ? -9.294 -19.131 -3.603 1.00 85.19 188 LEU A C 1
ATOM 1491 O O . LEU A 1 188 ? -8.842 -18.514 -4.569 1.00 85.19 188 LEU A O 1
ATOM 1495 N N . ALA A 1 189 ? -8.503 -19.654 -2.660 1.00 71.38 189 ALA A N 1
ATOM 1496 C CA . ALA A 1 189 ? -7.055 -19.451 -2.563 1.00 71.38 189 ALA A CA 1
ATOM 1497 C C . ALA A 1 189 ? -6.270 -19.864 -3.825 1.00 71.38 189 ALA A C 1
ATOM 1499 O O . ALA A 1 189 ? -5.210 -19.311 -4.105 1.00 71.38 189 ALA A O 1
ATOM 1500 N N . ASN A 1 190 ? -6.799 -20.805 -4.614 1.00 72.44 190 ASN A N 1
ATOM 1501 C CA . ASN A 1 190 ? -6.180 -21.266 -5.863 1.00 72.44 190 ASN A CA 1
ATOM 1502 C C . ASN A 1 190 ? -6.582 -20.442 -7.101 1.00 72.44 190 ASN A C 1
ATOM 1504 O O . ASN A 1 190 ? -6.170 -20.773 -8.214 1.00 72.44 190 ASN A O 1
ATOM 1508 N N . THR A 1 191 ? -7.410 -19.404 -6.949 1.00 73.31 191 THR A N 1
ATOM 1509 C CA . THR A 1 191 ? -7.827 -18.565 -8.079 1.00 73.31 191 THR A CA 1
ATOM 1510 C C . THR A 1 191 ? -6.632 -17.729 -8.549 1.00 73.31 191 THR A C 1
ATOM 1512 O O . THR A 1 191 ? -6.080 -16.985 -7.736 1.00 73.31 191 THR A O 1
ATOM 1515 N N . PRO A 1 192 ? -6.218 -17.808 -9.831 1.00 60.47 192 PRO A N 1
ATOM 1516 C CA . PRO A 1 192 ? -5.067 -17.057 -10.320 1.00 60.47 192 PRO A CA 1
ATOM 1517 C C . PRO A 1 192 ? -5.239 -15.555 -10.078 1.00 60.47 192 PRO A C 1
ATOM 1519 O O . PRO A 1 192 ? -6.234 -14.964 -10.503 1.00 60.47 192 PRO A O 1
ATOM 1522 N N . GLY A 1 193 ? -4.267 -14.948 -9.395 1.00 64.31 193 GLY A N 1
ATOM 1523 C CA . GLY A 1 193 ? -4.199 -13.502 -9.210 1.00 64.31 193 GLY A CA 1
ATOM 1524 C C . GLY A 1 193 ? -4.040 -12.765 -10.538 1.00 64.31 193 GLY A C 1
ATOM 1525 O O . GLY A 1 193 ? -3.552 -13.323 -11.523 1.00 64.31 193 GLY A O 1
ATOM 1526 N N . THR A 1 194 ? -4.391 -11.481 -10.567 1.00 58.91 194 THR A N 1
ATOM 1527 C CA . THR A 1 194 ? -4.088 -10.608 -11.711 1.00 58.91 194 THR A CA 1
ATOM 1528 C C . THR A 1 194 ? -2.628 -10.159 -11.664 1.00 58.91 194 THR A C 1
ATOM 1530 O O . THR A 1 194 ? -2.358 -8.973 -11.534 1.00 58.91 194 THR A O 1
ATOM 1533 N N . SER A 1 195 ? -1.674 -11.087 -11.728 1.00 62.12 195 SER A N 1
ATOM 1534 C CA . SER A 1 195 ? -0.256 -10.733 -11.869 1.00 62.12 195 SER A CA 1
ATOM 1535 C C . SER A 1 195 ? 0.232 -11.006 -13.287 1.00 62.12 195 SER A C 1
ATOM 1537 O O . SER A 1 195 ? -0.177 -11.955 -13.957 1.00 62.12 195 SER A O 1
ATOM 1539 N N . ASN A 1 196 ? 1.084 -10.110 -13.779 1.00 68.62 196 ASN A N 1
ATOM 1540 C CA . ASN A 1 196 ? 1.733 -10.243 -15.073 1.00 68.62 196 ASN A CA 1
ATOM 1541 C C . ASN A 1 196 ? 2.825 -11.321 -14.980 1.00 68.62 196 ASN A C 1
ATOM 1543 O O . ASN A 1 196 ? 3.948 -11.035 -14.571 1.00 68.62 196 ASN A O 1
ATOM 1547 N N . TYR A 1 197 ? 2.490 -12.557 -15.355 1.00 71.50 197 TYR A N 1
ATOM 1548 C CA . TYR A 1 197 ? 3.423 -13.692 -15.360 1.00 71.50 197 TYR A CA 1
ATOM 1549 C C . TYR A 1 197 ? 4.277 -13.788 -16.634 1.00 71.50 197 TYR A C 1
ATOM 1551 O O . TYR A 1 197 ? 4.958 -14.793 -16.848 1.00 71.50 197 TYR A O 1
ATOM 1559 N N . ASN A 1 198 ? 4.239 -12.780 -17.510 1.00 89.38 198 ASN A N 1
ATOM 1560 C CA . ASN A 1 198 ? 5.043 -12.810 -18.725 1.00 89.38 198 ASN A CA 1
ATOM 1561 C C . ASN A 1 198 ? 6.534 -12.770 -18.375 1.00 89.38 198 ASN A C 1
ATOM 1563 O O . ASN A 1 198 ? 6.973 -12.042 -17.482 1.00 89.38 198 ASN A O 1
ATOM 1567 N N . THR A 1 199 ? 7.315 -13.542 -19.126 1.00 93.56 199 THR A N 1
ATOM 1568 C CA . THR A 1 199 ? 8.777 -13.476 -19.105 1.00 93.56 199 THR A CA 1
ATOM 1569 C C . THR A 1 199 ? 9.245 -12.661 -20.303 1.00 93.56 199 THR A C 1
ATOM 1571 O O . THR A 1 199 ? 8.923 -12.991 -21.444 1.00 93.56 199 THR A O 1
ATOM 1574 N N . TYR A 1 200 ? 10.000 -11.603 -20.036 1.00 95.31 200 TYR A N 1
ATOM 1575 C CA . TYR A 1 200 ? 10.547 -10.693 -21.035 1.00 95.31 200 TYR A CA 1
ATOM 1576 C C . TYR A 1 200 ? 12.023 -11.013 -21.323 1.00 95.31 200 TYR A C 1
ATOM 1578 O O . TYR A 1 200 ? 12.604 -11.955 -20.771 1.00 95.31 200 TYR A O 1
ATOM 1586 N N . ALA A 1 201 ? 12.637 -10.239 -22.221 1.00 93.44 201 ALA A N 1
ATOM 1587 C CA . ALA A 1 201 ? 14.047 -10.383 -22.577 1.00 93.44 201 ALA A CA 1
ATOM 1588 C C . ALA A 1 201 ? 14.949 -10.382 -21.328 1.00 93.44 201 ALA A C 1
ATOM 1590 O O . ALA A 1 201 ? 14.667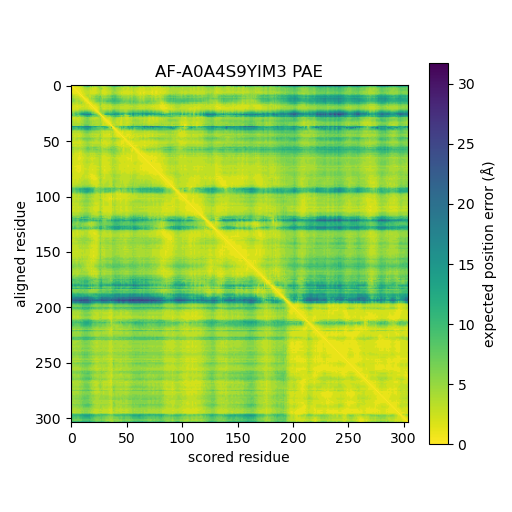 -9.691 -20.354 1.00 93.44 201 ALA A O 1
ATOM 1591 N N . GLY A 1 202 ? 16.008 -11.198 -21.338 1.00 90.75 202 GLY A N 1
ATOM 1592 C CA . GLY A 1 202 ? 16.879 -11.393 -20.171 1.00 90.75 202 GLY A CA 1
ATOM 1593 C C . GLY A 1 202 ? 16.279 -12.255 -19.051 1.00 90.75 202 GLY A C 1
ATOM 1594 O O . GLY A 1 202 ? 16.863 -12.326 -17.974 1.00 90.75 202 GLY A O 1
ATOM 1595 N N . GLY A 1 203 ? 15.130 -12.908 -19.278 1.00 94.06 203 GLY A N 1
ATOM 1596 C CA . GLY A 1 203 ? 14.442 -13.699 -18.251 1.00 94.06 203 GLY A CA 1
ATOM 1597 C C . GLY A 1 203 ? 13.755 -12.837 -17.189 1.00 94.06 203 GLY A C 1
ATOM 1598 O O . GLY A 1 203 ? 13.486 -13.312 -16.089 1.00 94.06 203 GLY A O 1
ATOM 1599 N N . LEU A 1 204 ? 13.510 -11.561 -17.498 1.00 95.44 204 LEU A N 1
ATOM 1600 C CA . LEU A 1 204 ? 12.942 -10.602 -16.562 1.00 95.44 204 LEU A CA 1
ATOM 1601 C C . LEU A 1 204 ? 11.438 -10.847 -16.401 1.00 95.44 204 LEU A C 1
ATOM 1603 O O . LEU A 1 204 ? 10.708 -10.928 -17.387 1.00 95.44 204 LEU A O 1
ATOM 1607 N N . THR A 1 205 ? 10.965 -10.921 -15.161 1.00 94.19 205 THR A N 1
ATOM 1608 C CA . THR A 1 205 ? 9.534 -10.976 -14.821 1.00 94.19 205 THR A CA 1
ATOM 1609 C C . THR A 1 205 ? 9.164 -9.777 -13.963 1.00 94.19 205 THR A C 1
ATOM 1611 O O . THR A 1 205 ? 10.033 -9.197 -13.309 1.00 94.19 205 THR A O 1
ATOM 1614 N N . TYR A 1 206 ? 7.884 -9.405 -13.954 1.00 93.50 206 TYR A N 1
ATOM 1615 C CA . TYR A 1 206 ? 7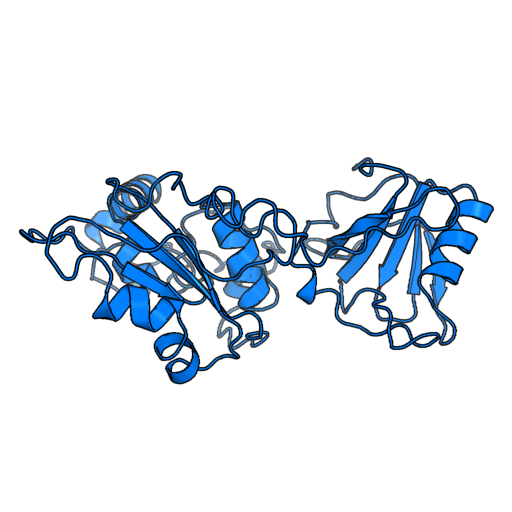.395 -8.317 -13.109 1.00 93.50 206 TYR A CA 1
ATOM 1616 C C . TYR A 1 206 ? 7.595 -8.648 -11.623 1.00 93.50 206 TYR A C 1
ATOM 1618 O O . TYR A 1 206 ? 7.289 -9.756 -11.188 1.00 93.50 206 TYR A O 1
ATOM 1626 N N . GLN A 1 207 ? 8.120 -7.690 -10.863 1.00 93.06 207 GLN A N 1
ATOM 1627 C CA . GLN A 1 207 ? 8.433 -7.809 -9.433 1.00 93.06 207 GLN A CA 1
ATOM 1628 C C . GLN A 1 207 ? 7.573 -6.864 -8.575 1.00 93.06 207 GLN A C 1
ATOM 1630 O O . GLN A 1 207 ? 7.925 -6.577 -7.431 1.00 93.06 207 GLN A O 1
ATOM 1635 N N . GLY A 1 208 ? 6.467 -6.354 -9.123 1.00 91.94 208 GLY A N 1
ATOM 1636 C CA . GLY A 1 208 ? 5.557 -5.432 -8.440 1.00 91.94 208 GLY A CA 1
ATOM 1637 C C . GLY A 1 208 ? 5.849 -3.956 -8.705 1.00 91.94 208 GLY A C 1
ATOM 1638 O O . GLY A 1 208 ? 6.797 -3.585 -9.411 1.00 91.94 208 GLY A O 1
ATOM 1639 N N . CYS A 1 209 ? 5.004 -3.103 -8.133 1.00 94.19 209 CYS A N 1
ATOM 1640 C CA . CYS A 1 209 ? 5.192 -1.660 -8.125 1.00 94.19 209 CYS A CA 1
ATOM 1641 C C . CYS A 1 209 ? 5.971 -1.197 -6.894 1.00 94.19 209 CYS A C 1
ATOM 1643 O O . CYS A 1 209 ? 5.639 -1.538 -5.760 1.00 94.19 209 CYS A O 1
ATOM 1645 N N . TRP A 1 210 ? 6.991 -0.375 -7.112 1.00 94.81 210 TRP A N 1
ATOM 1646 C CA . TRP A 1 210 ? 7.860 0.150 -6.062 1.00 94.81 210 TRP A CA 1
ATOM 1647 C C . TRP A 1 210 ? 7.831 1.673 -6.078 1.00 94.81 210 TRP A C 1
ATOM 1649 O O . TRP A 1 210 ? 7.535 2.287 -7.104 1.00 94.81 210 TRP A O 1
ATOM 1659 N N . THR A 1 211 ? 8.141 2.310 -4.955 1.00 94.81 211 THR A N 1
ATOM 1660 C CA . THR A 1 211 ? 8.483 3.734 -4.976 1.00 94.81 211 THR A CA 1
ATOM 1661 C C . THR A 1 211 ? 9.735 3.971 -5.826 1.00 94.81 211 THR A C 1
ATOM 1663 O O . THR A 1 211 ? 10.602 3.107 -5.951 1.00 94.81 211 THR A O 1
ATOM 1666 N N . ASP A 1 212 ? 9.813 5.152 -6.429 1.00 93.00 212 ASP A N 1
ATOM 1667 C CA . ASP A 1 212 ? 11.023 5.703 -7.031 1.00 93.00 212 ASP A CA 1
ATOM 1668 C C . ASP A 1 212 ? 11.177 7.106 -6.468 1.00 93.00 212 ASP A C 1
ATOM 1670 O O . ASP A 1 212 ? 10.233 7.891 -6.546 1.00 93.00 212 ASP A O 1
ATOM 1674 N N . GLN A 1 213 ? 12.330 7.421 -5.882 1.00 88.38 213 GLN A N 1
ATOM 1675 C CA . GLN A 1 213 ? 12.521 8.696 -5.186 1.00 88.38 213 GLN A CA 1
ATOM 1676 C C . GLN A 1 213 ? 11.555 8.898 -3.999 1.00 88.38 213 GLN A C 1
ATOM 1678 O O . GLN A 1 213 ? 11.072 10.006 -3.758 1.00 88.38 213 GLN A O 1
ATOM 1683 N N . ALA A 1 214 ? 11.301 7.839 -3.221 1.00 85.12 214 ALA A N 1
ATOM 1684 C CA . ALA A 1 214 ? 10.740 7.964 -1.876 1.00 85.12 214 ALA A CA 1
ATOM 1685 C C . ALA A 1 214 ? 11.237 6.823 -0.965 1.00 85.12 214 ALA A C 1
ATOM 1687 O O . ALA A 1 214 ? 11.257 5.677 -1.410 1.00 85.12 214 ALA A O 1
ATOM 1688 N N . PRO A 1 215 ? 11.609 7.086 0.303 1.00 77.62 215 PRO A N 1
ATOM 1689 C CA . PRO A 1 215 ? 11.500 8.356 1.031 1.00 77.62 215 PRO A CA 1
ATOM 1690 C C . PRO A 1 215 ? 12.561 9.414 0.687 1.00 77.62 215 PRO A C 1
ATOM 1692 O O . PRO A 1 215 ? 12.401 10.561 1.090 1.00 77.62 215 PRO A O 1
ATOM 1695 N N . THR A 1 216 ? 13.639 9.065 -0.019 1.00 83.62 216 THR A N 1
ATOM 1696 C CA . THR A 1 216 ? 14.668 10.037 -0.447 1.00 83.62 216 THR A CA 1
ATOM 1697 C C . THR A 1 216 ? 14.395 10.570 -1.851 1.00 83.62 216 THR A C 1
ATOM 1699 O O . THR A 1 216 ? 13.569 10.020 -2.550 1.00 83.62 216 THR A O 1
ATOM 1702 N N . THR A 1 217 ? 15.123 11.579 -2.332 1.00 85.25 217 THR A N 1
ATOM 1703 C CA . THR A 1 217 ? 14.981 12.075 -3.719 1.00 85.25 217 THR A CA 1
ATOM 1704 C C . THR A 1 217 ? 15.804 11.297 -4.759 1.00 85.25 217 THR A C 1
ATOM 1706 O O . THR A 1 217 ? 15.723 11.592 -5.957 1.00 85.25 217 THR A O 1
ATOM 1709 N N . ALA A 1 218 ? 16.609 10.321 -4.324 1.00 89.38 218 ALA A N 1
ATOM 1710 C CA . ALA A 1 218 ? 17.475 9.530 -5.195 1.00 89.38 218 ALA A CA 1
ATOM 1711 C C . ALA A 1 218 ? 16.682 8.462 -5.960 1.00 89.38 218 ALA A C 1
ATOM 1713 O O . ALA A 1 218 ? 15.707 7.919 -5.443 1.00 89.38 218 ALA A O 1
ATOM 1714 N N . GLN A 1 219 ? 17.109 8.131 -7.176 1.00 93.69 219 GLN A N 1
ATOM 1715 C CA . GLN A 1 219 ? 16.464 7.089 -7.976 1.00 93.69 219 GLN A CA 1
ATOM 1716 C C . GLN A 1 219 ? 16.693 5.695 -7.386 1.00 93.69 219 GLN A C 1
ATOM 1718 O O . GLN A 1 219 ? 17.770 5.386 -6.874 1.00 93.69 219 GLN A O 1
ATOM 1723 N N . ALA A 1 220 ? 15.683 4.836 -7.508 1.00 96.19 220 ALA A N 1
ATOM 1724 C CA . ALA A 1 220 ? 15.766 3.433 -7.107 1.00 96.19 220 ALA A CA 1
ATOM 1725 C C . ALA A 1 220 ? 16.747 2.624 -7.977 1.00 96.19 220 ALA A C 1
ATOM 1727 O O . ALA A 1 220 ? 17.387 1.692 -7.486 1.00 96.19 220 ALA A O 1
ATOM 1728 N N . LEU A 1 221 ? 16.886 2.992 -9.254 1.00 97.38 221 LEU A N 1
ATOM 1729 C CA . LEU A 1 221 ? 17.834 2.418 -10.208 1.00 97.38 221 LEU A CA 1
ATOM 1730 C C . LEU A 1 221 ? 18.779 3.506 -10.725 1.00 97.38 221 LEU A C 1
ATOM 1732 O O . LEU A 1 221 ? 18.364 4.625 -11.009 1.00 97.38 221 LEU A O 1
ATOM 1736 N N . SER A 1 222 ? 20.062 3.178 -10.860 1.00 93.44 222 SER A N 1
ATOM 1737 C CA . SER A 1 222 ? 21.114 4.177 -11.079 1.00 93.44 222 SER A CA 1
ATOM 1738 C C . SER A 1 222 ? 21.298 4.619 -12.532 1.00 93.44 222 SER A C 1
ATOM 1740 O O . SER A 1 222 ? 21.924 5.651 -12.771 1.00 93.44 222 SER A O 1
ATOM 1742 N N . THR A 1 223 ? 20.799 3.855 -13.509 1.00 97.75 223 THR A N 1
ATOM 1743 C CA . THR A 1 223 ? 21.061 4.116 -14.933 1.00 97.75 223 THR A CA 1
ATOM 1744 C C . THR A 1 223 ? 19.770 4.415 -15.678 1.00 97.75 223 THR A C 1
ATOM 1746 O O . THR A 1 223 ? 18.952 3.521 -15.851 1.00 97.75 223 THR A O 1
ATOM 1749 N N . LEU A 1 224 ? 19.596 5.641 -16.177 1.00 98.12 224 LEU A N 1
ATOM 1750 C CA . LEU A 1 224 ? 18.547 5.948 -17.153 1.00 98.12 224 LEU A CA 1
ATOM 1751 C C . LEU A 1 224 ? 19.015 5.482 -18.534 1.00 98.12 224 LEU A C 1
ATOM 1753 O O . LEU A 1 224 ? 19.973 6.033 -19.074 1.00 98.12 224 LEU A O 1
ATOM 1757 N N . LEU A 1 225 ? 18.346 4.486 -19.109 1.00 98.38 225 LEU A N 1
ATOM 1758 C CA . LEU A 1 225 ? 18.643 4.017 -20.459 1.00 98.38 225 LEU A CA 1
ATOM 1759 C C . LEU A 1 225 ? 18.099 4.987 -21.511 1.00 98.38 225 LEU A C 1
ATOM 1761 O O . LEU A 1 225 ? 18.804 5.341 -22.453 1.00 98.38 225 LEU A O 1
ATOM 1765 N N . TYR A 1 226 ? 16.847 5.421 -21.347 1.00 98.50 226 TYR A N 1
ATOM 1766 C CA . TYR A 1 226 ? 16.211 6.427 -22.195 1.00 98.50 226 TYR A CA 1
ATOM 1767 C C . TYR A 1 226 ? 14.961 7.027 -21.536 1.00 98.50 226 TYR A C 1
ATOM 1769 O O . TYR A 1 226 ? 14.398 6.461 -20.601 1.00 98.50 226 TYR A O 1
ATOM 1777 N N . ASP A 1 227 ? 14.489 8.140 -22.099 1.00 98.25 227 ASP A N 1
ATOM 1778 C CA . ASP A 1 227 ? 13.200 8.771 -21.804 1.00 98.25 227 ASP A CA 1
ATOM 1779 C C . ASP A 1 227 ? 12.542 9.186 -23.133 1.00 98.25 227 ASP A C 1
ATOM 1781 O O . ASP A 1 227 ? 13.040 10.091 -23.807 1.00 98.25 227 ASP A O 1
ATOM 1785 N N . ASN A 1 228 ? 11.507 8.469 -23.590 1.00 97.38 228 ASN A N 1
ATOM 1786 C CA . ASN A 1 228 ? 10.837 8.786 -24.859 1.00 97.38 228 ASN A CA 1
ATOM 1787 C C . ASN A 1 228 ? 9.412 8.209 -24.996 1.00 97.38 228 ASN A C 1
ATOM 1789 O O . ASN A 1 228 ? 8.961 7.361 -24.228 1.00 97.38 228 ASN A O 1
ATOM 1793 N N . SER A 1 229 ? 8.706 8.653 -26.042 1.00 97.31 229 SER A N 1
ATOM 1794 C CA . SER A 1 229 ? 7.320 8.275 -26.352 1.00 97.31 229 SER A CA 1
ATOM 1795 C C . SER A 1 229 ? 7.146 6.885 -26.975 1.00 97.31 229 SER A C 1
ATOM 1797 O O . SER A 1 229 ? 6.021 6.497 -27.267 1.00 97.31 229 SER A O 1
ATOM 1799 N N . ASN A 1 230 ? 8.225 6.139 -27.205 1.00 96.81 230 ASN A N 1
ATOM 1800 C CA . ASN A 1 230 ? 8.172 4.788 -27.771 1.00 96.81 230 ASN A CA 1
ATOM 1801 C C . ASN A 1 230 ? 8.374 3.708 -26.697 1.00 96.81 230 ASN A C 1
ATOM 1803 O O . ASN A 1 230 ? 8.524 2.533 -27.030 1.00 96.81 230 ASN A O 1
ATOM 1807 N N . ASN A 1 231 ? 8.395 4.093 -25.415 1.00 98.44 231 ASN A N 1
ATOM 1808 C CA . ASN A 1 231 ? 8.590 3.159 -24.316 1.00 98.44 231 ASN A CA 1
ATOM 1809 C C . ASN A 1 231 ? 7.489 2.084 -24.285 1.00 98.44 231 ASN A C 1
ATOM 1811 O O . ASN A 1 231 ? 6.300 2.385 -24.420 1.00 98.44 231 ASN A O 1
ATOM 1815 N N . THR A 1 232 ? 7.914 0.840 -24.089 1.00 98.25 232 THR A N 1
ATOM 1816 C CA . THR A 1 232 ? 7.097 -0.367 -23.895 1.00 98.25 232 THR A CA 1
ATOM 1817 C C . THR A 1 232 ? 7.803 -1.259 -22.879 1.00 98.25 232 THR A C 1
ATOM 1819 O O . THR A 1 232 ? 8.995 -1.064 -22.607 1.00 98.25 232 THR A O 1
ATOM 1822 N N . ILE A 1 233 ? 7.099 -2.254 -22.334 1.00 97.81 233 ILE A N 1
ATOM 1823 C CA . ILE A 1 233 ? 7.734 -3.215 -21.429 1.00 97.81 233 ILE A CA 1
ATOM 1824 C C . ILE A 1 233 ? 8.855 -3.966 -22.154 1.00 97.81 233 ILE A C 1
ATOM 1826 O O . ILE A 1 233 ? 9.959 -4.098 -21.623 1.00 97.81 233 ILE A O 1
ATOM 1830 N N . GLU A 1 234 ? 8.603 -4.398 -23.388 1.00 98.00 234 GLU A N 1
ATOM 1831 C CA . GLU A 1 234 ? 9.555 -5.143 -24.207 1.00 98.00 234 GLU A CA 1
ATOM 1832 C C . GLU A 1 234 ? 10.795 -4.310 -24.521 1.00 98.00 234 GLU A C 1
ATOM 1834 O O . GLU A 1 234 ? 11.900 -4.794 -24.303 1.00 98.00 234 GLU A O 1
ATOM 1839 N N . ALA A 1 235 ? 10.634 -3.059 -24.969 1.00 98.25 235 ALA A N 1
ATOM 1840 C CA . ALA A 1 235 ? 11.769 -2.213 -25.342 1.00 98.25 235 ALA A CA 1
ATOM 1841 C C . ALA A 1 235 ? 12.697 -1.916 -24.155 1.00 98.25 235 ALA A C 1
ATOM 1843 O O . ALA A 1 235 ? 13.921 -1.935 -24.304 1.00 98.25 235 ALA A O 1
ATOM 1844 N N . CYS A 1 236 ? 12.130 -1.665 -22.972 1.00 98.50 236 CYS A N 1
ATOM 1845 C CA . CYS A 1 236 ? 12.940 -1.361 -21.798 1.00 98.50 236 CYS A CA 1
ATOM 1846 C C . CYS A 1 236 ? 13.643 -2.613 -21.262 1.00 98.50 236 CYS A C 1
ATOM 1848 O O . CYS A 1 236 ? 14.852 -2.599 -21.035 1.00 98.50 236 CYS A O 1
ATOM 1850 N N . THR A 1 237 ? 12.909 -3.722 -21.114 1.00 98.25 237 THR A N 1
ATOM 1851 C CA . THR A 1 237 ? 13.484 -4.990 -20.632 1.00 98.25 237 THR A CA 1
ATOM 1852 C C . THR A 1 237 ? 14.557 -5.525 -21.578 1.00 98.25 237 THR A C 1
ATOM 1854 O O . THR A 1 237 ? 15.619 -5.930 -21.106 1.00 98.25 237 THR A O 1
ATOM 1857 N N . SER A 1 238 ? 14.343 -5.461 -22.899 1.00 98.19 238 SER A N 1
ATOM 1858 C CA . SER A 1 238 ? 15.363 -5.847 -23.880 1.00 98.19 238 SER A CA 1
ATOM 1859 C C . SER A 1 238 ? 16.569 -4.922 -23.834 1.00 98.19 238 SER A C 1
ATOM 1861 O O . SER A 1 238 ? 17.693 -5.401 -23.767 1.00 98.19 238 SER A O 1
ATOM 1863 N N . GLY A 1 239 ? 16.354 -3.604 -23.787 1.00 98.19 239 GLY A N 1
ATOM 1864 C CA . GLY A 1 239 ? 17.443 -2.633 -23.750 1.00 98.19 239 GLY A CA 1
ATOM 1865 C C . GLY A 1 239 ? 18.336 -2.777 -22.513 1.00 98.19 239 GLY A C 1
ATOM 1866 O O . GLY A 1 239 ? 19.563 -2.721 -22.629 1.00 98.19 239 GLY A O 1
ATOM 1867 N N . CYS A 1 240 ? 17.744 -3.018 -21.339 1.00 98.31 240 CYS A N 1
ATOM 1868 C CA . CYS A 1 240 ? 18.503 -3.281 -20.118 1.00 98.31 240 CYS A CA 1
ATOM 1869 C C . CYS A 1 240 ? 19.260 -4.613 -20.189 1.00 98.31 240 CYS A C 1
ATOM 1871 O O . CYS A 1 240 ? 20.442 -4.651 -19.842 1.00 98.31 240 CYS A O 1
ATOM 1873 N N . ALA A 1 241 ? 18.615 -5.682 -20.668 1.00 97.81 241 ALA A N 1
ATOM 1874 C CA . ALA A 1 241 ? 19.243 -6.994 -20.806 1.00 97.81 241 ALA A CA 1
ATOM 1875 C C . ALA A 1 241 ? 20.422 -6.969 -21.797 1.00 97.81 241 ALA A C 1
ATOM 1877 O O . ALA A 1 241 ? 21.500 -7.470 -21.477 1.00 97.81 241 ALA A O 1
ATOM 1878 N N . ASP A 1 242 ? 20.254 -6.323 -22.955 1.00 98.06 242 ASP A N 1
ATOM 1879 C CA . ASP A 1 242 ? 21.301 -6.160 -23.975 1.00 98.06 242 ASP A CA 1
ATOM 1880 C C . ASP A 1 242 ? 22.473 -5.309 -23.462 1.00 98.06 242 ASP A C 1
ATOM 1882 O O . ASP A 1 242 ? 23.626 -5.520 -23.840 1.00 98.06 242 ASP A O 1
ATOM 1886 N N . SER A 1 243 ? 22.188 -4.381 -22.544 1.00 97.31 243 SER A N 1
ATOM 1887 C CA . SER A 1 243 ? 23.190 -3.573 -21.838 1.00 97.31 243 SER A CA 1
ATOM 1888 C C . SER A 1 243 ? 23.832 -4.301 -20.644 1.00 97.31 243 SER A C 1
ATOM 1890 O O . SER A 1 243 ? 24.658 -3.722 -19.940 1.00 97.31 243 SER A O 1
ATOM 1892 N N . GLY A 1 244 ? 23.484 -5.572 -20.410 1.00 96.25 244 GLY A N 1
ATOM 1893 C CA . GLY A 1 244 ? 24.076 -6.427 -19.377 1.00 96.25 244 GLY A CA 1
ATOM 1894 C C . GLY A 1 244 ? 23.504 -6.245 -17.967 1.00 96.25 244 GLY A C 1
ATOM 1895 O O . GLY A 1 244 ? 24.107 -6.726 -17.005 1.00 96.25 244 GLY A O 1
ATOM 1896 N N . TYR A 1 245 ? 22.366 -5.564 -17.821 1.00 97.25 245 TYR A N 1
ATOM 1897 C CA . TYR A 1 245 ? 21.698 -5.351 -16.536 1.00 97.25 245 TYR A CA 1
ATOM 1898 C C . TYR A 1 245 ? 20.704 -6.470 -16.202 1.00 97.25 245 TYR A C 1
ATOM 1900 O O . TYR A 1 245 ? 20.045 -7.027 -17.078 1.00 97.25 245 TYR A O 1
ATOM 1908 N N . LYS A 1 246 ? 20.564 -6.774 -14.906 1.00 96.38 246 LYS A N 1
ATOM 1909 C CA . LYS A 1 246 ? 19.633 -7.798 -14.381 1.00 96.38 246 LYS A CA 1
ATOM 1910 C C . LYS A 1 246 ? 18.284 -7.242 -13.922 1.00 96.38 246 LYS A C 1
ATOM 1912 O O . LYS A 1 246 ? 17.397 -8.013 -13.545 1.00 96.38 246 LYS A O 1
ATOM 1917 N N . VAL A 1 247 ? 18.158 -5.921 -13.883 1.00 97.94 247 VAL A N 1
ATOM 1918 C CA . VAL A 1 247 ? 16.968 -5.211 -13.424 1.00 97.94 247 VAL A CA 1
ATOM 1919 C C . VAL A 1 247 ? 16.621 -4.132 -14.439 1.00 97.94 247 VAL A C 1
ATOM 1921 O O . VAL A 1 247 ? 17.491 -3.364 -14.856 1.00 97.94 247 VAL A O 1
ATOM 1924 N N . ALA A 1 248 ? 15.347 -4.081 -14.807 1.00 98.31 248 ALA A N 1
ATOM 1925 C CA . ALA A 1 248 ? 14.742 -3.000 -15.567 1.00 98.31 248 ALA A CA 1
ATOM 1926 C C . ALA A 1 248 ? 13.636 -2.363 -14.722 1.00 98.31 248 ALA A C 1
ATOM 1928 O O . ALA A 1 248 ? 12.980 -3.035 -13.925 1.00 98.31 248 ALA A O 1
ATOM 1929 N N . GLY A 1 249 ? 13.415 -1.069 -14.893 1.00 97.81 249 GLY A N 1
ATOM 1930 C CA . GLY A 1 249 ? 12.352 -0.352 -14.213 1.00 97.81 249 GLY A CA 1
ATOM 1931 C C . GLY A 1 249 ? 11.800 0.762 -15.081 1.00 97.81 249 GLY A C 1
ATOM 1932 O O . GLY A 1 249 ? 12.547 1.448 -15.770 1.00 97.81 249 GLY A O 1
ATOM 1933 N N . MET A 1 250 ? 10.489 0.955 -15.048 1.00 98.12 250 MET A N 1
ATOM 1934 C CA . MET A 1 250 ? 9.824 1.999 -15.824 1.00 98.12 250 MET A CA 1
ATOM 1935 C C . MET A 1 250 ? 9.161 2.980 -14.875 1.00 98.12 250 MET A C 1
ATOM 1937 O O . MET A 1 250 ? 8.471 2.548 -13.951 1.00 98.12 250 MET A O 1
ATOM 1941 N N . SER A 1 251 ? 9.356 4.276 -15.109 1.00 97.25 251 SER A N 1
ATOM 1942 C CA . SER A 1 251 ? 8.693 5.349 -14.363 1.00 97.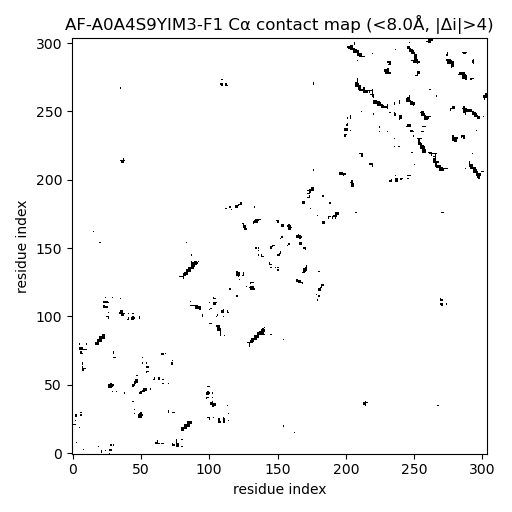25 251 SER A CA 1
ATOM 1943 C C . SER A 1 251 ? 8.177 6.439 -15.301 1.00 97.25 251 SER A C 1
ATOM 1945 O O . SER A 1 251 ? 8.606 6.544 -16.452 1.00 97.25 251 SER A O 1
ATOM 1947 N N . ASP A 1 252 ? 7.196 7.218 -14.831 1.00 95.50 252 ASP A N 1
ATOM 1948 C CA . ASP A 1 252 ? 6.582 8.330 -15.576 1.00 95.50 252 ASP A CA 1
ATOM 1949 C C . ASP A 1 252 ? 6.107 7.992 -17.007 1.00 95.50 252 ASP A C 1
ATOM 1951 O O . ASP A 1 252 ? 6.051 8.871 -17.864 1.00 95.50 252 ASP A O 1
ATOM 1955 N N . ALA A 1 253 ? 5.745 6.733 -17.285 1.00 97.69 253 ALA A N 1
ATOM 1956 C CA . ALA A 1 253 ? 5.404 6.197 -18.610 1.00 97.69 253 ALA A CA 1
ATOM 1957 C C . ALA A 1 253 ? 6.573 6.102 -19.607 1.00 97.69 253 ALA A C 1
ATOM 1959 O O . ALA A 1 253 ? 6.699 5.099 -20.312 1.00 97.69 253 ALA A O 1
ATOM 1960 N N . THR A 1 254 ? 7.407 7.134 -19.712 1.00 98.25 254 THR A N 1
ATOM 1961 C CA . THR A 1 254 ? 8.379 7.309 -20.804 1.00 98.25 254 THR A CA 1
ATOM 1962 C C . THR A 1 254 ? 9.798 6.875 -20.447 1.00 98.25 254 THR A C 1
ATOM 1964 O O . THR A 1 254 ? 10.591 6.607 -21.354 1.00 98.25 254 THR A O 1
ATOM 1967 N N . LYS A 1 255 ? 10.126 6.785 -19.152 1.00 98.38 255 LYS A N 1
ATOM 1968 C CA . LYS A 1 255 ? 11.487 6.522 -18.675 1.00 98.38 255 LYS A CA 1
ATOM 1969 C C . LYS A 1 255 ? 11.739 5.031 -18.522 1.00 98.38 255 LYS A C 1
ATOM 1971 O O . LYS A 1 255 ? 10.928 4.310 -17.941 1.00 98.38 255 LYS A O 1
ATOM 1976 N N . CYS A 1 256 ? 12.897 4.597 -19.003 1.00 98.56 256 CYS A N 1
ATOM 1977 C CA . CYS A 1 256 ? 13.435 3.263 -18.792 1.00 98.56 256 CYS A CA 1
ATOM 1978 C C . CYS A 1 256 ? 14.730 3.352 -17.990 1.00 98.56 256 CYS A C 1
ATOM 1980 O O . CYS A 1 256 ? 15.694 3.992 -18.414 1.00 98.56 256 CYS A O 1
ATOM 1982 N N . TRP A 1 257 ? 14.751 2.678 -16.851 1.00 98.50 257 TRP A N 1
ATOM 1983 C CA . TRP A 1 257 ? 15.870 2.593 -15.932 1.00 98.50 257 TRP A CA 1
ATOM 1984 C C . TRP A 1 257 ? 16.420 1.173 -15.896 1.00 98.50 257 TRP A C 1
ATOM 1986 O O . TRP A 1 257 ? 15.664 0.206 -15.941 1.00 98.50 257 TRP A O 1
ATOM 1996 N N . CYS A 1 258 ? 17.733 1.045 -15.754 1.00 98.38 258 CYS A N 1
ATOM 1997 C CA . CYS A 1 258 ? 18.427 -0.223 -15.617 1.00 98.38 258 CYS A CA 1
ATOM 1998 C C . CYS A 1 258 ? 19.320 -0.230 -14.373 1.00 98.38 258 CYS A C 1
ATOM 2000 O O . CYS A 1 258 ? 19.795 0.809 -13.901 1.00 98.38 258 CYS A O 1
ATOM 2002 N N . GLY A 1 259 ? 19.591 -1.426 -13.863 1.00 97.06 259 GLY A N 1
ATOM 2003 C CA . GLY A 1 259 ? 20.541 -1.634 -12.780 1.00 97.06 259 GLY A CA 1
ATOM 2004 C C . GLY A 1 259 ? 20.835 -3.108 -12.538 1.00 97.06 259 GLY A C 1
ATOM 2005 O O . GLY A 1 259 ? 20.241 -3.999 -13.141 1.00 97.06 259 GLY A O 1
ATOM 2006 N N . ASN A 1 260 ? 21.792 -3.369 -11.654 1.00 96.19 260 ASN A N 1
ATOM 2007 C CA . ASN A 1 260 ? 22.059 -4.718 -11.144 1.00 96.19 260 ASN A CA 1
ATOM 2008 C C . ASN A 1 260 ? 21.574 -4.905 -9.704 1.00 96.19 260 ASN A C 1
ATOM 2010 O O . ASN A 1 260 ? 21.427 -6.038 -9.254 1.00 96.19 260 ASN A O 1
ATOM 2014 N N . GLU A 1 261 ? 21.314 -3.796 -9.017 1.00 95.62 261 GLU A N 1
ATOM 2015 C CA . GLU A 1 261 ? 20.847 -3.705 -7.641 1.00 95.62 261 GLU A CA 1
ATOM 2016 C C . GLU A 1 261 ? 19.834 -2.557 -7.565 1.00 95.62 261 GLU A C 1
ATOM 2018 O O . GLU A 1 261 ? 19.866 -1.640 -8.394 1.00 95.62 261 GLU A O 1
ATOM 2023 N N . VAL A 1 262 ? 18.936 -2.624 -6.586 1.00 97.00 262 VAL A N 1
ATOM 2024 C CA . VAL A 1 262 ? 17.889 -1.630 -6.337 1.00 97.00 262 VAL A CA 1
ATOM 2025 C C . VAL A 1 262 ? 18.185 -0.923 -5.018 1.00 97.00 262 VAL A C 1
ATOM 2027 O O . VAL A 1 262 ? 18.441 -1.577 -4.010 1.00 97.00 262 VAL A O 1
ATOM 2030 N N . SER A 1 263 ? 18.140 0.407 -4.990 1.00 95.88 263 SER A N 1
ATOM 2031 C CA . SER A 1 263 ? 18.362 1.145 -3.743 1.00 95.88 263 SER A CA 1
ATOM 2032 C C . SER A 1 263 ? 17.186 0.969 -2.781 1.00 95.88 263 SER A C 1
ATOM 2034 O O . SER A 1 263 ? 16.082 1.454 -3.034 1.00 95.88 263 SER A O 1
ATOM 2036 N N . SER A 1 264 ? 17.434 0.338 -1.635 1.00 92.44 264 SER A N 1
ATOM 2037 C CA . SER A 1 264 ? 16.457 0.182 -0.548 1.00 92.44 264 SER A CA 1
ATOM 2038 C C . SER A 1 264 ? 16.060 1.511 0.107 1.00 92.44 264 SER A C 1
ATOM 2040 O O . SER A 1 264 ? 15.002 1.607 0.725 1.00 92.44 264 SER A O 1
ATOM 2042 N N . ALA A 1 265 ? 16.872 2.558 -0.072 1.00 90.81 265 ALA A N 1
ATOM 2043 C CA . ALA A 1 265 ? 16.588 3.910 0.404 1.00 90.81 265 ALA A CA 1
ATOM 2044 C C . ALA A 1 265 ? 15.512 4.640 -0.424 1.00 90.81 265 ALA A C 1
ATOM 2046 O O . ALA A 1 265 ? 15.013 5.680 0.009 1.00 90.81 265 ALA A O 1
ATOM 2047 N N . SER A 1 266 ? 15.167 4.121 -1.606 1.00 92.44 266 SER A N 1
ATOM 2048 C CA . SER A 1 266 ? 14.219 4.756 -2.533 1.00 92.44 266 SER A CA 1
ATOM 2049 C C . SER A 1 266 ? 13.156 3.815 -3.089 1.00 92.44 266 SER A C 1
ATOM 2051 O O . SER A 1 266 ? 12.190 4.292 -3.683 1.00 92.44 266 SER A O 1
ATOM 2053 N N . ALA A 1 267 ? 13.332 2.503 -2.921 1.00 94.06 267 ALA A N 1
ATOM 2054 C CA . ALA A 1 267 ? 12.427 1.482 -3.421 1.00 94.06 267 ALA A CA 1
ATOM 2055 C C . ALA A 1 267 ? 11.761 0.731 -2.271 1.00 94.06 267 ALA A C 1
ATOM 2057 O O . ALA A 1 267 ? 12.346 -0.146 -1.634 1.00 94.06 267 ALA A O 1
ATOM 2058 N N . ILE A 1 268 ? 10.489 1.037 -2.063 1.00 92.38 268 ILE A N 1
ATOM 2059 C CA . ILE A 1 268 ? 9.608 0.359 -1.127 1.00 92.38 268 ILE A CA 1
ATOM 2060 C C . ILE A 1 268 ? 8.454 -0.216 -1.937 1.00 92.38 268 ILE A C 1
ATOM 2062 O O . ILE A 1 268 ? 7.800 0.507 -2.689 1.00 92.38 268 ILE A O 1
ATOM 2066 N N . LEU A 1 269 ? 8.217 -1.522 -1.795 1.00 91.81 269 LEU A N 1
ATOM 2067 C CA . LEU A 1 269 ? 7.091 -2.189 -2.444 1.00 91.81 269 LEU A CA 1
ATOM 2068 C C . LEU A 1 269 ? 5.793 -1.498 -2.025 1.00 91.81 269 LEU A C 1
ATOM 2070 O O . LEU A 1 269 ? 5.536 -1.348 -0.828 1.00 91.81 269 LEU A O 1
ATOM 2074 N N . THR A 1 270 ? 4.988 -1.126 -3.010 1.00 90.94 270 THR A N 1
ATOM 2075 C CA . THR A 1 270 ? 3.683 -0.492 -2.850 1.00 90.94 270 THR A CA 1
ATOM 2076 C C . THR A 1 270 ? 2.605 -1.322 -3.550 1.00 90.94 270 THR A C 1
ATOM 2078 O O . THR A 1 270 ? 2.864 -2.422 -4.035 1.00 90.94 270 THR A O 1
ATOM 2081 N N . VAL A 1 271 ? 1.376 -0.817 -3.584 1.00 90.00 271 VAL A N 1
ATOM 2082 C CA . VAL A 1 271 ? 0.314 -1.393 -4.395 1.00 90.00 271 VAL A CA 1
ATOM 2083 C C . VAL A 1 271 ? 0.577 -1.185 -5.884 1.00 90.00 271 VAL A C 1
ATOM 2085 O O . VAL A 1 271 ? 0.863 -0.074 -6.327 1.00 90.00 271 VAL A O 1
ATOM 2088 N N . ASP A 1 272 ? 0.384 -2.242 -6.668 1.00 90.31 272 ASP A N 1
ATOM 2089 C CA . ASP A 1 272 ? 0.500 -2.269 -8.125 1.00 90.31 272 ASP A CA 1
ATOM 2090 C C . ASP A 1 272 ? -0.317 -1.165 -8.799 1.00 90.31 272 ASP A C 1
ATOM 2092 O O . ASP A 1 272 ? 0.133 -0.565 -9.769 1.00 90.31 272 ASP A O 1
ATOM 2096 N N . MET A 1 273 ? -1.468 -0.804 -8.228 1.00 89.50 273 MET A N 1
ATOM 2097 C CA . MET A 1 273 ? -2.324 0.284 -8.709 1.00 89.50 273 MET A CA 1
ATOM 2098 C C . MET A 1 273 ? -1.677 1.679 -8.633 1.00 89.50 273 MET A C 1
ATOM 2100 O O . MET A 1 273 ? -2.196 2.613 -9.243 1.00 89.50 273 MET A O 1
ATOM 2104 N N . GLN A 1 274 ? -0.554 1.854 -7.923 1.00 91.56 274 GLN A N 1
ATOM 2105 C CA . GLN A 1 274 ? 0.241 3.087 -8.001 1.00 91.56 274 GLN A CA 1
ATOM 2106 C C . GLN A 1 274 ? 1.052 3.174 -9.296 1.00 91.56 274 GLN A C 1
ATOM 2108 O O . GLN A 1 274 ? 1.309 4.266 -9.806 1.00 91.56 274 GLN A O 1
ATOM 2113 N N . CYS A 1 275 ? 1.413 2.030 -9.871 1.00 94.31 275 CYS A N 1
ATOM 2114 C CA . CYS A 1 275 ? 1.956 1.947 -11.212 1.00 94.31 275 CYS A CA 1
ATOM 2115 C C . CYS A 1 275 ? 0.772 1.901 -12.176 1.00 94.31 275 CYS A C 1
ATOM 2117 O O . CYS A 1 275 ? 0.261 0.841 -12.510 1.00 94.31 275 CYS A O 1
ATOM 2119 N N . LYS A 1 276 ? 0.284 3.073 -12.576 1.00 92.50 276 LYS A N 1
ATOM 2120 C CA . LYS A 1 276 ? -0.927 3.210 -13.403 1.00 92.50 276 LYS A CA 1
ATOM 2121 C C . LYS A 1 276 ? -0.709 3.962 -14.706 1.00 92.50 276 LYS A C 1
ATOM 2123 O O . LYS A 1 276 ? -1.664 4.163 -15.449 1.00 92.50 276 LYS A O 1
ATOM 2128 N N . SER A 1 277 ? 0.517 4.395 -14.987 1.00 96.31 277 SER A N 1
ATOM 2129 C CA . SER A 1 277 ? 0.823 5.132 -16.208 1.00 96.31 277 SER A CA 1
ATOM 2130 C C . SER A 1 277 ? 0.898 4.177 -17.400 1.00 96.31 277 SER A C 1
ATOM 2132 O O . SER A 1 277 ? 1.770 3.303 -17.408 1.00 96.31 277 SER A O 1
ATOM 2134 N N . PRO A 1 278 ? 0.037 4.330 -18.423 1.00 97.31 278 PRO A N 1
ATOM 2135 C CA . PRO A 1 278 ? 0.123 3.517 -19.627 1.00 97.31 278 PRO A CA 1
ATOM 2136 C C . PRO A 1 278 ? 1.429 3.784 -20.374 1.00 97.31 278 PRO A C 1
ATOM 2138 O O . PRO A 1 278 ? 1.857 4.934 -20.478 1.00 97.31 278 PRO A O 1
ATOM 2141 N N . CYS A 1 279 ? 2.046 2.748 -20.936 1.00 98.19 279 CYS A N 1
ATOM 2142 C CA . CYS A 1 279 ? 3.214 2.924 -21.792 1.00 98.19 279 CYS A CA 1
ATOM 2143 C C . CYS A 1 279 ? 2.816 3.687 -23.072 1.00 98.19 279 CYS A C 1
ATOM 2145 O O . CYS A 1 279 ? 1.821 3.335 -23.712 1.00 98.19 279 CYS A O 1
ATOM 2147 N N . PRO A 1 280 ? 3.581 4.700 -23.508 1.00 98.12 280 PRO A N 1
ATOM 2148 C CA . PRO A 1 280 ? 3.228 5.501 -24.679 1.00 98.12 280 PRO A CA 1
ATOM 2149 C C . PRO A 1 280 ? 3.367 4.719 -25.997 1.00 98.12 280 PRO A C 1
ATOM 2151 O O . PRO A 1 280 ? 2.604 4.961 -26.929 1.00 98.12 280 PRO A O 1
ATOM 2154 N N . GLY A 1 281 ? 4.279 3.741 -26.065 1.00 97.69 281 GLY A N 1
ATOM 2155 C CA . GLY A 1 281 ? 4.427 2.848 -27.218 1.00 97.69 281 GLY A CA 1
ATOM 2156 C C . GLY A 1 281 ? 3.412 1.698 -27.253 1.00 97.69 281 GLY A C 1
ATOM 2157 O O . GLY A 1 281 ? 3.241 1.072 -28.296 1.00 97.69 281 GLY A O 1
ATOM 2158 N N . ASN A 1 282 ? 2.732 1.415 -26.134 1.00 96.94 282 ASN A N 1
ATOM 2159 C CA . ASN A 1 282 ? 1.667 0.416 -26.038 1.00 96.94 282 ASN A CA 1
ATOM 2160 C C . ASN A 1 282 ? 0.772 0.691 -24.818 1.00 96.94 282 ASN A C 1
ATOM 2162 O O . ASN A 1 282 ? 1.071 0.265 -23.705 1.00 96.94 282 ASN A O 1
ATOM 2166 N N . THR A 1 283 ? -0.368 1.350 -25.023 1.00 96.56 283 THR A N 1
ATOM 2167 C CA . THR A 1 283 ? -1.244 1.785 -23.921 1.00 96.56 283 THR A CA 1
ATOM 2168 C C . THR A 1 283 ? -1.957 0.644 -23.188 1.00 96.56 283 THR A C 1
ATOM 2170 O O . THR A 1 283 ? -2.615 0.896 -22.184 1.00 96.56 283 THR A O 1
ATOM 2173 N N . ALA A 1 284 ? -1.863 -0.598 -23.675 1.00 94.62 284 ALA A N 1
ATOM 2174 C CA . ALA A 1 284 ? -2.344 -1.778 -22.952 1.00 94.62 284 ALA A CA 1
ATOM 2175 C C . ALA A 1 284 ? -1.361 -2.245 -21.859 1.00 94.62 284 ALA A C 1
ATOM 2177 O O . ALA A 1 284 ? -1.700 -3.106 -21.051 1.00 94.62 284 ALA A O 1
ATOM 2178 N N . GLN A 1 285 ? -0.144 -1.698 -21.847 1.00 94.88 285 GLN A N 1
ATOM 2179 C CA . GLN A 1 285 ? 0.888 -1.972 -20.856 1.00 94.88 285 GLN A CA 1
ATOM 2180 C C . GLN A 1 285 ? 1.011 -0.818 -19.864 1.00 94.88 285 GLN A C 1
ATOM 2182 O O . GLN A 1 285 ? 0.688 0.327 -20.175 1.00 94.88 285 GLN A O 1
ATOM 2187 N N . ILE A 1 286 ? 1.546 -1.126 -18.687 1.00 95.06 286 ILE A N 1
ATOM 2188 C CA . ILE A 1 286 ? 1.802 -0.172 -17.611 1.00 95.06 286 ILE A CA 1
ATOM 2189 C C . ILE A 1 286 ? 3.314 0.032 -17.467 1.00 95.06 286 ILE A C 1
ATOM 2191 O O . ILE A 1 286 ? 4.064 -0.934 -17.336 1.00 95.06 286 ILE A O 1
ATOM 2195 N N . CYS A 1 287 ? 3.749 1.292 -17.472 1.00 96.69 287 CYS A N 1
ATOM 2196 C CA . CYS A 1 287 ? 5.148 1.719 -17.413 1.00 96.69 287 CYS A CA 1
ATOM 2197 C C . CYS A 1 287 ? 5.392 2.647 -16.208 1.00 96.69 287 CYS A C 1
ATOM 2199 O O . CYS A 1 287 ? 5.850 3.783 -16.354 1.00 96.69 287 CYS A O 1
ATOM 2201 N N . GLY A 1 288 ? 5.073 2.164 -15.006 1.00 95.94 288 GLY A N 1
ATOM 2202 C CA . GLY A 1 288 ? 5.304 2.887 -13.754 1.00 95.94 288 GLY A CA 1
ATOM 2203 C C . GLY A 1 288 ? 4.258 3.947 -13.435 1.00 95.94 288 GLY A C 1
ATOM 2204 O O . GLY A 1 288 ? 3.072 3.796 -13.729 1.00 95.94 288 GLY A O 1
ATOM 2205 N N . GLY A 1 289 ? 4.707 5.016 -12.786 1.00 94.38 289 GLY A N 1
ATOM 2206 C CA . GLY A 1 289 ? 3.893 6.157 -12.381 1.00 94.38 289 GLY A CA 1
ATOM 2207 C C . GLY A 1 289 ? 4.761 7.294 -11.851 1.00 94.38 289 GLY A C 1
ATOM 2208 O O . GLY A 1 289 ? 5.988 7.185 -11.841 1.00 94.38 289 GLY A O 1
ATOM 2209 N N . ILE A 1 290 ? 4.119 8.370 -11.395 1.00 91.25 290 ILE A N 1
ATOM 2210 C CA . ILE A 1 290 ? 4.818 9.494 -10.759 1.00 91.25 290 ILE A CA 1
ATOM 2211 C C . ILE A 1 290 ? 5.481 8.998 -9.478 1.00 91.25 290 ILE A C 1
ATOM 2213 O O . ILE A 1 290 ? 4.785 8.567 -8.562 1.00 91.25 290 ILE A O 1
ATOM 2217 N N . GLN A 1 291 ? 6.816 9.064 -9.415 1.00 92.12 291 GLN A N 1
ATOM 2218 C CA . GLN A 1 291 ? 7.605 8.516 -8.297 1.00 92.12 291 GLN A CA 1
ATOM 2219 C C . GLN A 1 291 ? 7.310 7.022 -8.047 1.00 92.12 291 GLN A C 1
ATOM 2221 O O . GLN A 1 291 ? 7.308 6.544 -6.908 1.00 92.12 291 GLN A O 1
ATOM 2226 N N . ARG A 1 292 ? 6.979 6.278 -9.109 1.00 95.56 292 ARG A N 1
ATOM 2227 C CA . ARG A 1 292 ? 6.648 4.851 -9.052 1.00 95.56 292 ARG A CA 1
ATOM 2228 C C . ARG A 1 292 ? 7.356 4.085 -10.153 1.00 95.56 292 ARG A C 1
ATOM 2230 O O . ARG A 1 292 ? 7.308 4.470 -11.321 1.00 95.56 292 ARG A O 1
ATOM 2237 N N . LEU A 1 293 ? 7.954 2.968 -9.765 1.00 97.38 293 LEU A N 1
ATOM 2238 C CA . LEU A 1 293 ? 8.741 2.094 -10.612 1.00 97.38 293 LEU A CA 1
ATOM 2239 C C . LEU A 1 293 ? 8.012 0.765 -10.812 1.00 97.38 293 LEU A C 1
ATOM 2241 O O . LEU A 1 293 ? 7.834 -0.007 -9.870 1.00 97.38 293 LEU A O 1
ATOM 2245 N N . SER A 1 294 ? 7.616 0.471 -12.049 1.00 96.81 294 SER A N 1
ATOM 2246 C CA . SER A 1 294 ? 7.274 -0.903 -12.431 1.00 96.81 294 SER A CA 1
ATOM 2247 C C . SER A 1 294 ? 8.570 -1.683 -12.590 1.00 96.81 294 SER A C 1
ATOM 2249 O O . SER A 1 294 ? 9.302 -1.436 -13.545 1.00 96.81 294 SER A O 1
ATOM 2251 N N . LEU A 1 295 ? 8.874 -2.565 -11.636 1.00 96.62 295 LEU A N 1
ATOM 2252 C CA . LEU A 1 295 ? 10.168 -3.235 -11.546 1.00 96.62 295 LEU A CA 1
ATOM 2253 C C . LEU A 1 295 ? 10.124 -4.610 -12.217 1.00 96.62 295 LEU A C 1
ATOM 2255 O O . LEU A 1 295 ? 9.185 -5.379 -12.023 1.00 96.62 295 LEU A O 1
ATOM 2259 N N . PHE A 1 296 ? 11.168 -4.941 -12.969 1.00 96.81 296 PHE A N 1
ATOM 2260 C CA . PHE A 1 296 ? 11.345 -6.230 -13.625 1.00 96.81 296 PHE A CA 1
ATOM 2261 C C . PHE A 1 296 ? 12.738 -6.773 -13.321 1.00 96.81 296 PHE A C 1
ATOM 2263 O O . PHE A 1 296 ? 13.731 -6.059 -13.450 1.00 96.81 296 PHE A O 1
ATOM 2270 N N . SER A 1 297 ? 12.832 -8.040 -12.926 1.00 95.62 297 SER A N 1
ATOM 2271 C CA . SER A 1 297 ? 14.115 -8.673 -12.607 1.00 95.62 297 SER A CA 1
ATOM 2272 C C . SER A 1 297 ? 14.115 -10.165 -12.922 1.00 95.62 297 SER A C 1
ATOM 2274 O O . SER A 1 297 ? 13.060 -10.804 -12.963 1.00 95.62 297 SER A O 1
ATOM 2276 N N . SER A 1 298 ? 15.308 -10.711 -13.164 1.00 89.00 298 SER A N 1
ATOM 2277 C CA . SER A 1 298 ? 15.550 -12.148 -13.300 1.00 89.00 298 SER A CA 1
ATOM 2278 C C . SER A 1 298 ? 15.611 -12.769 -11.901 1.00 89.00 298 SER A C 1
ATOM 2280 O O . SER A 1 298 ? 16.691 -12.940 -11.332 1.00 89.00 298 SER A O 1
ATOM 2282 N N . GLY A 1 299 ? 14.444 -13.107 -11.352 1.00 85.81 299 GLY A N 1
ATOM 2283 C CA . GLY A 1 299 ? 14.287 -13.524 -9.956 1.00 85.81 299 GLY A CA 1
ATOM 2284 C C . GLY A 1 299 ? 14.064 -12.339 -9.013 1.00 85.81 299 GLY A C 1
ATOM 2285 O O . GLY A 1 299 ? 13.802 -11.225 -9.460 1.00 85.81 299 GLY A O 1
ATOM 2286 N N . TYR A 1 300 ? 14.138 -12.584 -7.701 1.00 88.06 300 TYR A N 1
ATOM 2287 C CA . TYR A 1 300 ? 13.970 -11.515 -6.715 1.00 88.06 300 TYR A CA 1
ATOM 2288 C C . TYR A 1 300 ? 15.178 -10.557 -6.766 1.00 88.06 300 TYR A C 1
ATOM 2290 O O . TYR A 1 300 ? 16.316 -11.034 -6.695 1.00 88.06 300 TYR A O 1
ATOM 2298 N N . PRO A 1 301 ? 14.965 -9.237 -6.901 1.00 91.38 301 PRO A N 1
ATOM 2299 C CA . PRO A 1 301 ? 16.052 -8.282 -7.072 1.00 91.38 301 PRO A CA 1
ATOM 2300 C C . PRO A 1 301 ? 16.910 -8.155 -5.807 1.00 91.38 301 PRO A C 1
ATOM 2302 O O . PRO A 1 301 ? 16.421 -8.260 -4.681 1.00 91.38 301 PRO A O 1
ATOM 2305 N N . THR A 1 302 ? 18.203 -7.893 -5.997 1.00 94.62 302 THR A N 1
ATOM 2306 C CA . THR A 1 302 ? 19.122 -7.559 -4.901 1.00 94.62 302 THR A CA 1
ATOM 2307 C C . THR A 1 302 ? 18.937 -6.098 -4.503 1.00 94.62 302 THR A C 1
ATOM 2309 O O . THR A 1 302 ? 18.934 -5.224 -5.371 1.00 94.62 302 THR A O 1
ATOM 2312 N N . PHE A 1 303 ? 18.827 -5.832 -3.201 1.00 94.31 303 PHE A N 1
ATOM 2313 C CA . PHE A 1 303 ? 18.715 -4.481 -2.652 1.00 94.31 303 PHE A CA 1
ATOM 2314 C C . PHE A 1 303 ? 20.001 -4.055 -1.941 1.00 94.31 303 PHE A C 1
ATOM 2316 O O . PHE A 1 303 ? 20.633 -4.885 -1.283 1.00 94.31 303 PHE A O 1
ATOM 2323 N N . VAL A 1 304 ? 20.348 -2.770 -2.060 1.00 92.31 304 VAL A N 1
ATOM 2324 C CA . VAL A 1 304 ? 21.509 -2.124 -1.416 1.00 92.31 304 VAL A CA 1
ATOM 2325 C C . VAL A 1 304 ? 21.148 -0.865 -0.647 1.00 92.31 304 VAL A C 1
ATOM 2327 O O . VAL A 1 304 ? 20.053 -0.298 -0.889 1.00 92.31 304 VAL A O 1
#

Radius of gyration: 21.01 Å; Cα contacts (8 Å, |Δi|>4): 669; chains: 1; bounding box: 52×42×58 Å

Mean predicted aligned error: 5.5 Å

Foldseek 3Di:
DQVVCLQQNDDDPDPAADEAEAELPFLQEQLDPDFPFADPVAVCLQPHRRHLPCCCVVPDDRSVVQSVVDSVSSVVSNLQHEYAYEYACAAQDDPDPGCNRVSQHNTSNFSVLSSCVVVAFDALDQLDHSGYAYEYFPHYPDPVSVCPDPQNCQNPDPQCNVVSSDGDHYYDPPAADPRSHDHHDPVRPPPDHVAFQDQEPPRKGWPAKWFAQTNHNHGQADAWQDFDLQDDPRVLNNSQVVVVFFKWKFEPLGIIGGHQETEPRGTDHTHNVQQPDARSNGRVDTGAYHRMIRMIGNPDGHYD

Secondary structure (DSSP, 8-state):
-HHHHHHHSPPP--SSPPEEEEES--GGG--SS--SS--TT-TTTTBBTTBSBTTTTTT--TTHHHHTT-HHHHHHHHHTSEEEEEEETT------SSSTGGGT-SSHHHHHHHHHHHS----S-TTSTT--EEEEE--SS-HHHHHHSHHHHIIIIITTTTSS--------SSPSSTTS-SS--TTTTTSPPS----EEGGGEEEEEEEESS-SSSS-SSSEEEEE-TT--HHHHHHHHHHTT-SEEEEETTTEEEEESSB-TTT--B--GGG--PEETTEEEEE--BTTEEEEEESSSPPB-

InterPro domains:
  IPR002889 Carbohydrate-binding WSC [PF01822] (206-289)
  IPR002889 Carbohydrate-binding WSC [PS51212] (203-299)
  IPR002889 Carbohydrate-binding WSC [SM00321] (203-299)
  IPR029058 Alpha/Beta hydrolase fold [G3DSA:3.40.50.1820] (1-166)

pLDDT: mean 89.0, std 7.89, range [58.91, 98.56]

Sequence (304 aa):
MLQRYAAVGDKLDTESPVVLWIANGDSWAWLSDYRPLNIPDCPTYNDYREGFAQFVEYGMTYGANLVAQGLDAIKANFDSKQIAWARALQDFGDHASSCAPQTTGQDRNERFFFFMKWFQPSCPDPSGTNCDTVDLVDAPHDNGQMFHSAAGLARLFTDNFYGDNSRAYDFGYPRKQQGDDPFPDPSLANTPGTSNYNTYAGGLTYQGCWTDQAPTTAQALSTLLYDNSNNTIEACTSGCADSGYKVAGMSDATKCWCGNEVSSASAILTVDMQCKSPCPGNTAQICGGIQRLSLFSSGYPTFV

Solvent-accessible surface area (backbone atoms only — not comparable to full-atom values): 16156 Å² total; per-residue (Å²): 113,69,60,38,46,48,34,46,43,78,86,77,96,58,95,64,91,72,72,46,76,43,63,47,55,48,42,53,52,44,92,59,91,79,55,86,33,47,50,90,90,25,91,65,34,42,25,56,63,32,22,69,40,62,36,59,81,76,70,45,65,85,36,41,75,47,56,72,64,33,70,68,49,28,47,53,48,30,66,73,46,29,38,37,35,30,40,35,74,55,21,71,57,70,83,70,91,60,62,30,39,52,15,44,24,88,23,33,44,39,17,27,51,50,47,42,71,73,55,63,54,53,33,93,50,48,56,50,84,65,27,24,40,52,26,48,38,96,25,48,92,43,70,67,56,45,48,71,31,74,54,33,43,33,72,74,65,53,42,37,65,84,73,76,44,51,45,73,63,50,38,52,81,49,44,63,53,94,76,77,66,88,48,67,39,80,92,54,59,82,46,75,48,71,63,71,82,60,74,45,48,74,60,21,26,64,70,53,15,22,29,25,38,35,49,38,86,50,63,22,43,86,36,76,76,50,73,43,69,71,27,35,72,64,59,36,30,35,54,20,29,78,70,73,32,56,25,24,32,17,28,67,17,28,32,26,28,23,24,74,50,34,31,56,65,6,38,44,84,54,50,50,79,59,30,62,27,44,8,63,54,37,68,93,41,66,17,3,10,87,57,14,23,32,32,26,16,58,62,86,75,49,70,87

Nearest PDB structures (foldseek):
  5fws-assembly1_A  TM=8.649E-01  e=1.108E-06  Homo sapiens
  7bzt-assembly1_E  TM=8.620E-01  e=3.161E-06  Homo sapiens
  5fwu-assembly1_A  TM=8.728E-01  e=5.857E-06  Homo sapiens
  7pz2-assembly1_A  TM=8.479E-01  e=3.504E-05  Saccharomyces cerevisiae